Protein AF-A0A060YWN7-F1 (afdb_monomer_lite)

Structure (mmCIF, N/CA/C/O backbone):
data_AF-A0A060YWN7-F1
#
_entry.id   AF-A0A060YWN7-F1
#
loop_
_atom_site.group_PDB
_atom_site.id
_atom_site.type_symbol
_atom_site.label_atom_id
_atom_site.label_alt_id
_atom_site.label_comp_id
_atom_site.label_asym_id
_atom_site.label_entity_id
_atom_site.label_seq_id
_atom_site.pdbx_PDB_ins_code
_atom_site.Cartn_x
_atom_site.Cartn_y
_atom_site.Cartn_z
_atom_site.occupancy
_atom_site.B_iso_or_equiv
_atom_site.auth_seq_id
_atom_site.auth_comp_id
_atom_site.auth_asym_id
_atom_site.auth_atom_id
_atom_site.pdbx_PDB_model_num
ATOM 1 N N . MET A 1 1 ? 7.607 11.786 46.490 1.00 35.62 1 MET A N 1
ATOM 2 C CA . MET A 1 1 ? 7.744 13.189 46.040 1.00 35.62 1 MET A CA 1
ATOM 3 C C . MET A 1 1 ? 9.082 13.307 45.306 1.00 35.62 1 MET A C 1
ATOM 5 O O . MET A 1 1 ? 10.113 13.439 45.949 1.00 35.62 1 MET A O 1
ATOM 9 N N . LEU A 1 2 ? 9.096 13.106 43.983 1.00 40.22 2 LEU A N 1
ATOM 10 C CA . LEU A 1 2 ? 10.324 13.144 43.176 1.00 40.22 2 LEU A CA 1
ATOM 11 C C . LEU A 1 2 ? 10.756 14.606 42.995 1.00 40.22 2 LEU A C 1
ATOM 13 O O . LEU A 1 2 ? 10.137 15.344 42.231 1.00 40.22 2 LEU A O 1
ATOM 17 N N . LYS A 1 3 ? 11.794 15.036 43.721 1.00 45.38 3 LYS A N 1
ATOM 18 C CA . LYS A 1 3 ? 12.483 16.304 43.453 1.00 45.38 3 LYS A CA 1
ATOM 19 C C . LYS A 1 3 ? 13.224 16.161 42.120 1.00 45.38 3 LYS A C 1
ATOM 21 O O . LYS A 1 3 ? 14.241 15.480 42.050 1.00 45.38 3 LYS A O 1
ATOM 26 N N . LEU A 1 4 ? 12.679 16.762 41.064 1.00 53.59 4 LEU A N 1
ATOM 27 C CA . LEU A 1 4 ? 13.325 16.853 39.755 1.00 53.59 4 LEU A CA 1
ATOM 28 C C . LEU A 1 4 ? 14.593 17.718 39.845 1.00 53.59 4 LEU A C 1
ATOM 30 O O . LEU A 1 4 ? 14.567 18.815 40.401 1.00 53.59 4 LEU A O 1
ATOM 34 N N . CYS A 1 5 ? 15.693 17.214 39.279 1.00 46.34 5 CYS A N 1
ATOM 35 C CA . CYS A 1 5 ? 16.959 17.928 39.110 1.00 46.34 5 CYS A CA 1
ATOM 36 C C . CYS A 1 5 ? 16.768 19.297 38.414 1.00 46.34 5 CYS A C 1
ATOM 38 O O . CYS A 1 5 ? 15.967 19.402 37.482 1.00 46.34 5 CYS A O 1
ATOM 40 N N . PRO A 1 6 ? 17.568 20.324 38.765 1.00 53.84 6 PRO A N 1
ATOM 41 C CA . PRO A 1 6 ? 17.468 21.682 38.210 1.00 53.84 6 PRO A CA 1
ATOM 42 C C . PRO A 1 6 ? 17.721 21.807 36.692 1.00 53.84 6 PRO A C 1
ATOM 44 O O . PRO A 1 6 ? 17.406 22.845 36.120 1.00 53.84 6 PRO A O 1
ATOM 47 N N . LEU A 1 7 ? 18.181 20.750 36.009 1.00 53.66 7 LEU A N 1
ATOM 48 C CA . LEU A 1 7 ? 18.251 20.672 34.538 1.00 53.66 7 LEU A CA 1
ATOM 49 C C . LEU A 1 7 ? 16.868 20.692 33.844 1.00 53.66 7 LEU A C 1
ATOM 51 O O . LEU A 1 7 ? 16.798 20.932 32.641 1.00 53.66 7 LEU A O 1
ATOM 55 N N . PHE A 1 8 ? 15.770 20.476 34.582 1.00 57.78 8 PHE A N 1
ATOM 56 C CA . PHE A 1 8 ? 14.404 20.434 34.038 1.00 57.78 8 PHE A CA 1
ATOM 57 C C . PHE A 1 8 ? 13.580 21.724 34.220 1.00 57.78 8 PHE A C 1
ATOM 59 O O . PHE A 1 8 ? 12.453 21.789 33.727 1.00 57.78 8 PHE A O 1
ATOM 66 N N . SER A 1 9 ? 14.095 22.767 34.888 1.00 59.38 9 SER A N 1
ATOM 67 C CA . SER A 1 9 ? 13.267 23.943 35.235 1.00 59.38 9 SER A CA 1
ATOM 68 C C . SER A 1 9 ? 12.806 24.762 34.014 1.00 59.38 9 SER A C 1
ATOM 70 O O . SER A 1 9 ? 11.721 25.348 34.044 1.00 59.38 9 SER A O 1
ATOM 72 N N . SER A 1 10 ? 13.552 24.733 32.900 1.00 63.72 10 SER A N 1
ATOM 73 C CA . SER A 1 10 ? 13.161 25.390 31.640 1.00 63.72 10 SER A CA 1
ATOM 74 C C . SER A 1 10 ? 12.100 24.620 30.836 1.00 63.72 10 SER A C 1
ATOM 76 O O . SER A 1 10 ? 11.550 25.150 29.872 1.00 63.72 10 SER A O 1
ATOM 78 N N . TYR A 1 11 ? 11.757 23.391 31.243 1.00 72.00 11 TYR A N 1
ATOM 79 C CA . TYR A 1 11 ? 10.812 22.516 30.540 1.00 72.00 11 TYR A CA 1
ATOM 80 C C . TYR A 1 11 ? 9.415 22.481 31.171 1.00 72.00 11 TYR A C 1
ATOM 82 O O . TYR A 1 11 ? 8.574 21.690 30.749 1.00 72.00 11 TYR A O 1
ATOM 90 N N . ASN A 1 12 ? 9.124 23.360 32.136 1.00 76.50 12 ASN A N 1
ATOM 91 C CA . ASN A 1 12 ? 7.809 23.433 32.784 1.00 76.50 12 ASN A CA 1
ATOM 92 C C . ASN A 1 12 ? 6.650 23.607 31.785 1.00 76.50 12 ASN A C 1
ATOM 94 O O . ASN A 1 12 ? 5.597 23.003 31.967 1.00 76.50 12 ASN A O 1
ATOM 98 N N . LYS A 1 13 ? 6.857 24.349 30.685 1.00 81.69 13 LYS A N 1
ATOM 99 C CA . LYS A 1 13 ? 5.869 24.444 29.596 1.00 81.69 13 LYS A CA 1
ATOM 100 C C . LYS A 1 13 ? 5.609 23.080 28.939 1.00 81.69 13 LYS A C 1
ATOM 102 O O . LYS A 1 13 ? 4.460 22.677 28.828 1.00 81.69 13 LYS A O 1
ATOM 107 N N . ARG A 1 14 ? 6.667 22.318 28.632 1.00 87.38 14 ARG A N 1
ATOM 108 C CA . ARG A 1 14 ? 6.545 20.970 28.044 1.00 87.38 14 ARG A CA 1
ATOM 109 C C . ARG A 1 14 ? 5.848 19.982 28.977 1.00 87.38 14 ARG A C 1
ATOM 111 O O . ARG A 1 14 ? 5.149 19.094 28.509 1.00 87.38 14 ARG A O 1
ATOM 118 N N . LEU A 1 15 ? 6.025 20.124 30.294 1.00 86.69 15 LEU A N 1
ATOM 119 C CA . LEU A 1 15 ? 5.306 19.296 31.268 1.00 86.69 15 LEU A CA 1
ATOM 120 C C . LEU A 1 15 ? 3.793 19.526 31.213 1.00 86.69 15 LEU A C 1
ATOM 122 O O . LEU A 1 15 ? 3.038 18.570 31.386 1.00 86.69 15 LEU A O 1
ATOM 126 N N . ASN A 1 16 ? 3.352 20.762 30.970 1.00 88.25 16 ASN A N 1
ATOM 127 C CA . ASN A 1 16 ? 1.934 21.064 30.798 1.00 88.25 16 ASN A CA 1
ATOM 128 C C . ASN A 1 16 ? 1.412 20.510 29.467 1.00 88.25 16 ASN A C 1
ATOM 130 O O . ASN A 1 16 ? 0.396 19.820 29.484 1.00 88.25 16 ASN A O 1
ATOM 134 N N . ASP A 1 17 ? 2.161 20.684 28.372 1.00 92.12 17 ASP A N 1
ATOM 135 C CA . ASP A 1 17 ? 1.805 20.125 27.058 1.00 92.12 17 ASP A CA 1
ATOM 136 C C . ASP A 1 17 ? 1.615 18.592 27.132 1.00 92.12 17 ASP A C 1
ATOM 138 O O . ASP A 1 17 ? 0.646 18.042 26.614 1.00 92.12 17 ASP A O 1
ATOM 142 N N . ILE A 1 18 ? 2.501 17.878 27.843 1.00 94.00 18 ILE A N 1
ATOM 143 C CA . ILE A 1 18 ? 2.401 16.417 28.027 1.00 94.00 18 ILE A CA 1
ATOM 144 C C . ILE A 1 18 ? 1.133 16.028 28.799 1.00 94.00 18 ILE A C 1
ATOM 146 O O . ILE A 1 18 ? 0.488 15.032 28.461 1.00 94.00 18 ILE A O 1
ATOM 150 N N . LYS A 1 19 ? 0.781 16.777 29.850 1.00 93.38 19 LYS A N 1
ATOM 151 C CA . LYS A 1 19 ? -0.422 16.500 30.649 1.00 93.38 19 LYS A CA 1
ATOM 152 C C . LYS A 1 19 ? -1.688 16.712 29.826 1.00 93.38 19 LYS A C 1
ATOM 154 O O . LYS A 1 19 ? -2.551 15.839 29.838 1.00 93.38 19 LYS A O 1
ATOM 159 N N . GLU A 1 20 ? -1.750 17.805 29.073 1.00 95.00 20 GLU A N 1
ATOM 160 C CA . GLU A 1 20 ? -2.879 18.112 28.198 1.00 95.00 20 GLU A CA 1
ATOM 161 C C . GLU A 1 20 ? -3.043 17.045 27.104 1.00 95.00 20 GLU A C 1
ATOM 163 O O . GLU A 1 20 ? -4.121 16.466 26.963 1.00 95.00 20 GLU A O 1
ATOM 168 N N . CYS A 1 21 ? -1.959 16.684 26.407 1.00 95.38 21 CYS A N 1
ATOM 169 C CA . CYS A 1 21 ? -1.974 15.614 25.406 1.00 95.38 21 CYS A CA 1
ATOM 170 C C . CYS A 1 21 ? -2.438 14.274 25.993 1.00 95.38 21 CYS A C 1
ATOM 172 O O . CYS A 1 21 ? -3.196 13.544 25.353 1.00 95.38 21 CYS A O 1
ATOM 174 N N . LYS A 1 22 ? -2.012 13.940 27.219 1.00 93.62 22 LYS A N 1
ATOM 175 C CA . LYS A 1 22 ? -2.449 12.719 27.907 1.00 93.62 22 LYS A CA 1
ATOM 176 C C . LYS A 1 22 ? -3.956 12.735 28.169 1.00 93.62 22 LYS A C 1
ATOM 178 O O . LYS A 1 22 ? -4.624 11.731 27.926 1.00 93.62 22 LYS A O 1
ATOM 183 N N . GLU A 1 23 ? -4.494 13.841 28.675 1.00 94.00 23 GLU A N 1
ATOM 184 C CA . GLU A 1 23 ? -5.926 13.968 28.966 1.00 94.00 23 GLU A CA 1
ATOM 185 C C . GLU A 1 23 ? -6.774 13.912 27.691 1.00 94.00 23 GLU A C 1
ATOM 187 O O . GLU A 1 23 ? -7.775 13.187 27.649 1.00 94.00 23 GLU A O 1
ATOM 192 N N . GLN A 1 24 ? -6.341 14.587 26.624 1.00 94.69 24 GLN A N 1
ATOM 193 C CA . GLN A 1 24 ? -6.985 14.519 25.311 1.00 94.69 24 GLN A CA 1
ATOM 194 C C . GLN A 1 24 ? -6.955 13.093 24.741 1.00 94.69 24 GLN A C 1
ATOM 196 O O . GLN A 1 24 ? -7.992 12.571 24.327 1.00 94.69 24 GLN A O 1
ATOM 201 N N . ALA A 1 25 ? -5.808 12.408 24.793 1.00 93.56 25 ALA A N 1
ATOM 202 C CA . ALA A 1 25 ? -5.691 11.031 24.315 1.00 93.56 25 ALA A CA 1
ATOM 203 C C . ALA A 1 25 ? -6.631 10.074 25.073 1.00 93.56 25 ALA A C 1
ATOM 205 O O . ALA A 1 25 ? -7.363 9.302 24.455 1.00 93.56 25 ALA A O 1
ATOM 206 N N . LEU A 1 26 ? -6.680 10.163 26.406 1.00 91.31 26 LEU A N 1
ATOM 207 C CA . LEU A 1 26 ? -7.526 9.303 27.246 1.00 91.31 26 LEU A CA 1
ATOM 208 C C . LEU A 1 26 ? -9.028 9.613 27.156 1.00 91.31 26 LEU A C 1
ATOM 210 O O . LEU A 1 26 ? -9.845 8.821 27.637 1.00 91.31 26 LEU A O 1
ATOM 214 N N . SER A 1 27 ? -9.412 10.775 26.629 1.00 90.88 27 SER A N 1
ATOM 215 C CA . SER A 1 27 ? -10.816 11.182 26.499 1.00 90.88 27 SER A CA 1
ATOM 216 C C . SER A 1 27 ? -11.358 11.007 25.082 1.00 90.88 27 SER A C 1
ATOM 218 O O . SER A 1 27 ? -12.502 10.589 24.934 1.00 90.88 27 SER A O 1
ATOM 220 N N . GLN A 1 28 ? -10.553 11.279 24.052 1.00 93.31 28 GLN A N 1
ATOM 221 C CA . GLN A 1 28 ? -11.035 11.372 22.670 1.00 93.31 28 GLN A CA 1
ATOM 222 C C . GLN A 1 28 ? -10.519 10.262 21.748 1.00 93.31 28 GLN A C 1
ATOM 224 O O . GLN A 1 28 ? -11.232 9.873 20.820 1.00 93.31 28 GLN A O 1
ATOM 229 N N . ALA A 1 29 ? -9.317 9.718 21.984 1.00 94.12 29 ALA A N 1
ATOM 230 C CA . ALA A 1 29 ? -8.693 8.801 21.026 1.00 94.12 29 ALA A CA 1
ATOM 231 C C . ALA A 1 29 ? -9.524 7.524 20.816 1.00 94.12 29 ALA A C 1
ATOM 233 O O . ALA A 1 29 ? -9.735 7.111 19.679 1.00 94.12 29 ALA A O 1
ATOM 234 N N . GLY A 1 30 ? -10.078 6.943 21.888 1.00 94.00 30 GLY A N 1
ATOM 235 C CA . GLY A 1 30 ? -10.939 5.754 21.807 1.00 94.00 30 GLY A CA 1
ATOM 236 C C . GLY A 1 30 ? -12.115 5.912 20.839 1.00 94.00 30 GLY A C 1
ATOM 237 O O . GLY A 1 30 ? -12.342 5.047 19.991 1.00 94.00 30 GLY A O 1
ATOM 238 N N . THR A 1 31 ? -12.828 7.035 20.930 1.00 94.19 31 THR A N 1
ATOM 239 C CA . THR A 1 31 ? -13.960 7.356 20.049 1.00 94.19 31 THR A CA 1
ATOM 240 C C . THR A 1 31 ? -13.493 7.655 18.629 1.00 94.19 31 THR A C 1
ATOM 242 O O . THR A 1 31 ? -14.061 7.137 17.672 1.00 94.19 31 THR A O 1
ATOM 245 N N . MET A 1 32 ? -12.419 8.430 18.481 1.00 97.00 32 MET A N 1
ATOM 246 C CA . MET A 1 32 ? -11.870 8.789 17.174 1.00 97.00 32 MET A CA 1
ATOM 247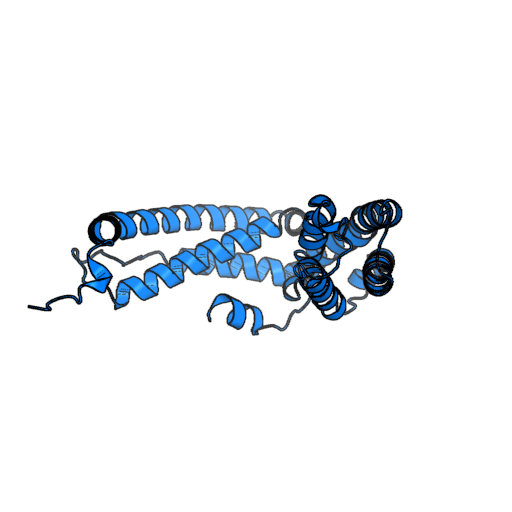 C C . MET A 1 32 ? -11.456 7.542 16.368 1.00 97.00 32 MET A C 1
ATOM 249 O O . MET A 1 32 ? -11.874 7.377 15.222 1.00 97.00 32 MET A O 1
ATOM 253 N N . HIS A 1 33 ? -10.730 6.609 16.988 1.00 97.75 33 HIS A N 1
ATOM 254 C CA . HIS A 1 33 ? -10.329 5.349 16.356 1.00 97.75 33 HIS A CA 1
ATOM 255 C C . HIS A 1 33 ? -11.518 4.410 16.089 1.00 97.75 33 HIS A C 1
ATOM 257 O O . HIS A 1 33 ? -11.544 3.685 15.094 1.00 97.75 33 HIS A O 1
ATOM 263 N N . ARG A 1 34 ? -12.555 4.433 16.939 1.00 96.94 34 ARG A N 1
ATOM 264 C CA . ARG A 1 34 ? -13.806 3.697 16.685 1.00 96.94 34 ARG A CA 1
ATOM 265 C C . ARG A 1 34 ? -14.483 4.169 15.395 1.00 96.94 34 ARG A C 1
ATOM 267 O O . ARG A 1 34 ? -14.856 3.332 14.572 1.00 96.94 34 ARG A O 1
ATOM 274 N N . GLU A 1 35 ? -14.599 5.480 15.194 1.00 98.06 35 GLU A N 1
ATOM 275 C CA . GLU A 1 35 ? -15.200 6.036 13.976 1.00 98.06 35 GLU A CA 1
ATOM 276 C C . GLU A 1 35 ? -14.339 5.779 12.734 1.00 98.06 35 GLU A C 1
ATOM 278 O O . GLU A 1 35 ? -14.880 5.448 11.678 1.00 98.06 35 GLU A O 1
ATOM 283 N N . ARG A 1 36 ? -13.004 5.808 12.858 1.00 98.38 36 ARG A N 1
ATOM 284 C CA . ARG A 1 36 ? -12.103 5.406 11.764 1.00 98.38 36 ARG A CA 1
ATOM 285 C C . ARG A 1 36 ? -12.340 3.971 11.316 1.00 98.38 36 ARG A C 1
ATOM 287 O O . ARG A 1 36 ? -12.511 3.738 10.124 1.00 98.38 36 ARG A O 1
ATOM 294 N N . ARG A 1 37 ? -12.418 3.011 12.245 1.00 98.50 37 ARG A N 1
ATOM 295 C CA . ARG A 1 37 ? -12.713 1.609 11.895 1.00 98.50 37 ARG A CA 1
ATOM 296 C C . ARG A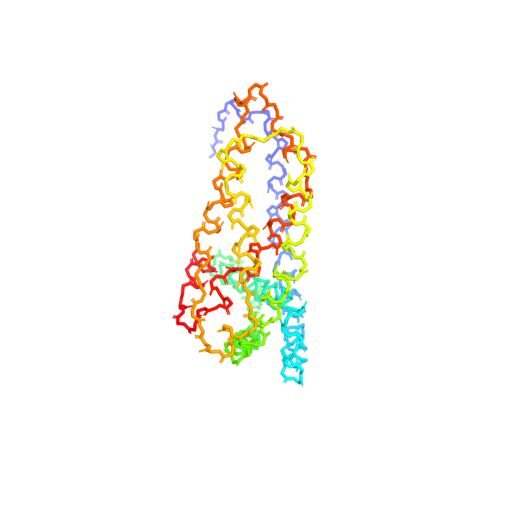 1 37 ? -14.082 1.452 11.241 1.00 98.50 37 ARG A C 1
ATOM 298 O O . ARG A 1 37 ? -14.217 0.688 10.291 1.00 98.50 37 ARG A O 1
ATOM 305 N N . LYS A 1 38 ? -15.088 2.199 11.705 1.00 98.25 38 LYS A N 1
ATOM 306 C CA . LYS A 1 38 ? -16.422 2.213 11.090 1.00 98.25 38 LYS A CA 1
ATOM 307 C C . LYS A 1 38 ? -16.381 2.728 9.649 1.00 98.25 38 LYS A C 1
ATOM 309 O O . LYS A 1 38 ? -16.962 2.089 8.779 1.00 98.25 38 LYS A O 1
ATOM 314 N N . PHE A 1 39 ? -15.677 3.830 9.399 1.00 98.56 39 PHE A N 1
ATOM 315 C CA . PHE A 1 39 ? -15.464 4.356 8.051 1.00 98.56 39 PHE A CA 1
ATOM 316 C C . PHE A 1 39 ? -14.714 3.353 7.164 1.00 98.56 39 PHE A C 1
ATOM 318 O O . PHE A 1 39 ? -15.155 3.057 6.054 1.00 98.56 39 PHE A O 1
ATOM 325 N N . LEU A 1 40 ? -13.617 2.787 7.676 1.00 98.56 40 LEU A N 1
ATOM 326 C CA . LEU A 1 40 ? -12.779 1.845 6.939 1.00 98.56 40 LEU A CA 1
ATOM 327 C C . LEU A 1 40 ? -13.540 0.580 6.542 1.00 98.56 40 LEU A C 1
ATOM 329 O O . LEU A 1 40 ? -13.352 0.117 5.427 1.00 98.56 40 LEU A O 1
ATOM 333 N N . ARG A 1 41 ? -14.441 0.053 7.380 1.00 98.50 41 ARG A N 1
ATOM 334 C CA . ARG A 1 41 ? -15.287 -1.089 6.989 1.00 98.50 41 ARG A CA 1
ATOM 335 C C . ARG A 1 41 ? -16.074 -0.812 5.710 1.00 98.50 41 ARG A C 1
ATOM 337 O O . ARG A 1 41 ? -16.010 -1.608 4.778 1.00 98.50 41 ARG A O 1
ATOM 344 N N . SER A 1 42 ? -16.764 0.326 5.645 1.00 98.44 42 SER A N 1
ATOM 345 C CA . SER A 1 42 ? -17.521 0.711 4.450 1.00 98.44 42 SER A CA 1
ATOM 346 C C . SER A 1 42 ? -16.605 0.953 3.250 1.00 98.44 42 SER A C 1
ATOM 348 O O . SER A 1 42 ? -16.879 0.451 2.165 1.00 98.44 42 SER A O 1
ATOM 350 N N . ALA A 1 43 ? -15.494 1.667 3.453 1.00 98.50 43 ALA A N 1
ATOM 351 C CA . ALA A 1 43 ? -14.560 1.999 2.381 1.00 98.50 43 ALA A CA 1
ATOM 352 C C . ALA A 1 43 ? -13.867 0.758 1.791 1.00 98.50 43 ALA A C 1
ATOM 354 O O . ALA A 1 43 ? -13.778 0.626 0.572 1.00 98.50 43 ALA A O 1
ATOM 355 N N . LEU A 1 44 ? -13.401 -0.173 2.634 1.00 98.44 44 LEU A N 1
ATOM 356 C CA . LEU A 1 44 ? -12.765 -1.413 2.184 1.00 98.44 44 LEU A CA 1
ATOM 357 C C . LEU A 1 44 ? -13.774 -2.335 1.496 1.00 98.44 44 LEU A C 1
ATOM 359 O O . LEU A 1 44 ? -13.432 -2.934 0.480 1.00 98.44 44 LEU A O 1
ATOM 363 N N . LYS A 1 45 ? -15.012 -2.411 2.000 1.00 98.56 45 LYS A N 1
ATOM 364 C CA . LYS A 1 45 ? -16.099 -3.153 1.352 1.00 98.56 45 LYS A CA 1
ATOM 365 C C . LYS A 1 45 ? -16.359 -2.654 -0.065 1.00 98.56 45 LYS A C 1
ATOM 367 O O . LYS A 1 45 ? -16.397 -3.448 -1.003 1.00 98.56 45 LYS A O 1
ATOM 372 N N . GLU A 1 46 ? -16.553 -1.347 -0.215 1.00 98.38 46 GLU A N 1
ATOM 373 C CA . GLU A 1 46 ? -16.828 -0.727 -1.511 1.00 98.38 46 GLU A CA 1
ATOM 374 C C . GLU A 1 46 ? -15.653 -0.927 -2.471 1.00 98.38 46 GLU A C 1
ATOM 376 O O . GLU A 1 46 ? -15.847 -1.395 -3.591 1.00 98.38 46 GLU A O 1
ATOM 381 N N . LEU A 1 47 ? -14.425 -0.680 -2.000 1.00 97.94 47 LEU A N 1
ATOM 382 C CA . LEU A 1 47 ? -13.216 -0.884 -2.793 1.00 97.94 47 LEU A CA 1
ATOM 383 C C . LEU A 1 47 ? -13.072 -2.343 -3.250 1.00 97.94 47 LEU A C 1
ATOM 385 O O . LEU A 1 47 ? -12.836 -2.588 -4.430 1.00 97.94 47 LEU A O 1
ATOM 389 N N . ALA A 1 48 ? -13.246 -3.312 -2.348 1.00 97.69 48 ALA A N 1
ATOM 390 C CA . ALA A 1 48 ? -13.160 -4.732 -2.681 1.00 97.69 48 ALA A CA 1
ATOM 391 C C . ALA A 1 48 ? -14.239 -5.156 -3.687 1.00 97.69 48 ALA A C 1
ATOM 393 O O . ALA A 1 48 ? -13.952 -5.941 -4.590 1.00 97.69 48 ALA A O 1
ATOM 394 N N . THR A 1 49 ? -15.451 -4.609 -3.562 1.00 98.00 49 THR A N 1
ATOM 395 C CA . THR A 1 49 ? -16.567 -4.889 -4.478 1.00 98.00 49 THR A CA 1
ATOM 396 C C . THR A 1 49 ? -16.266 -4.353 -5.878 1.00 98.00 49 THR A C 1
ATOM 398 O O . THR A 1 49 ? -16.293 -5.112 -6.842 1.00 98.00 49 THR A O 1
ATOM 401 N N . VAL A 1 50 ? -15.872 -3.079 -5.992 1.00 98.25 50 VAL A N 1
ATOM 402 C CA . VAL A 1 50 ? -15.545 -2.448 -7.283 1.00 98.25 50 VAL A CA 1
ATOM 403 C C . VAL A 1 50 ? -14.388 -3.163 -7.986 1.00 98.25 50 VAL A C 1
ATOM 405 O O . VAL A 1 50 ? -14.427 -3.353 -9.199 1.00 98.25 50 VAL A O 1
ATOM 408 N N . LEU A 1 51 ? -13.359 -3.579 -7.242 1.00 96.56 51 LEU A N 1
ATOM 409 C CA . LEU A 1 51 ? -12.215 -4.299 -7.809 1.00 96.56 51 LEU A CA 1
ATOM 410 C C . LEU A 1 51 ? -12.552 -5.744 -8.193 1.00 96.56 51 LEU A C 1
ATOM 412 O O . LEU A 1 51 ? -11.938 -6.276 -9.115 1.00 96.56 51 LEU A O 1
ATOM 416 N N . SER A 1 52 ? -13.523 -6.365 -7.521 1.00 96.19 52 SER A N 1
ATOM 417 C CA . SER A 1 52 ? -14.044 -7.676 -7.917 1.00 96.19 52 SER A CA 1
ATOM 418 C C . SER A 1 52 ? -14.786 -7.591 -9.253 1.00 96.19 52 SER A C 1
ATOM 420 O O . SER A 1 52 ? -14.546 -8.407 -10.142 1.00 96.19 52 SER A O 1
ATOM 422 N N . ASP A 1 53 ? -15.624 -6.561 -9.413 1.00 97.69 53 ASP A N 1
ATOM 423 C CA . ASP A 1 53 ? -16.412 -6.330 -10.627 1.00 97.69 53 ASP A CA 1
ATOM 424 C C . ASP A 1 53 ? -15.542 -5.875 -11.806 1.00 97.69 53 ASP A C 1
ATOM 426 O O . ASP A 1 53 ? -15.807 -6.231 -12.955 1.00 97.69 53 ASP A O 1
ATOM 430 N N . GLN A 1 54 ? -14.500 -5.081 -11.536 1.00 97.19 54 GLN A N 1
ATOM 431 C CA . GLN A 1 54 ? -13.589 -4.530 -12.542 1.00 97.19 54 GLN A CA 1
ATOM 432 C C . GLN A 1 54 ? -12.113 -4.731 -12.148 1.00 97.19 54 GLN A C 1
ATOM 434 O O . GLN A 1 54 ? -11.427 -3.766 -11.789 1.00 97.19 54 GLN A O 1
ATOM 439 N N . PRO A 1 55 ? -11.564 -5.954 -12.292 1.00 94.94 55 PRO A N 1
ATOM 440 C CA . PRO A 1 55 ? -10.176 -6.256 -11.929 1.00 94.94 55 PRO A CA 1
ATOM 441 C C . PRO A 1 55 ? -9.131 -5.414 -12.671 1.00 94.94 55 PRO A C 1
ATOM 443 O O . PRO A 1 55 ? -8.054 -5.153 -12.141 1.00 94.94 55 PRO A O 1
ATOM 446 N N . GLY A 1 56 ? -9.456 -4.925 -13.875 1.00 95.06 56 GLY A N 1
ATOM 447 C CA . GLY A 1 56 ? -8.602 -4.017 -14.652 1.00 95.06 56 GLY A CA 1
ATOM 448 C C . GLY A 1 56 ? -8.254 -2.711 -13.927 1.00 95.06 56 GLY A C 1
ATOM 449 O O . GLY A 1 56 ? -7.215 -2.111 -14.200 1.00 95.06 56 GLY A O 1
ATOM 450 N N . LEU A 1 57 ? -9.075 -2.290 -12.959 1.00 96.00 57 LEU A N 1
ATOM 451 C CA . LEU A 1 57 ? -8.803 -1.108 -12.141 1.00 96.00 57 LEU A CA 1
ATOM 452 C C . LEU A 1 57 ? -7.623 -1.304 -11.184 1.00 96.00 57 LEU A C 1
ATOM 454 O O . LEU A 1 57 ? -7.060 -0.306 -10.735 1.00 96.00 57 LEU A O 1
ATOM 458 N N . LEU A 1 58 ? -7.206 -2.543 -10.900 1.00 89.94 58 LEU A N 1
ATOM 459 C CA . LEU A 1 58 ? -6.069 -2.814 -10.017 1.00 89.94 58 LEU A CA 1
ATOM 460 C C . LEU A 1 58 ? -4.756 -2.217 -10.526 1.00 89.94 58 LEU A C 1
ATOM 462 O O . LEU A 1 58 ? -3.920 -1.875 -9.701 1.00 89.94 58 LEU A O 1
ATOM 466 N N . GLY A 1 59 ? -4.584 -2.027 -11.837 1.00 88.56 59 GLY A N 1
ATOM 467 C CA . GLY A 1 59 ? -3.436 -1.299 -12.387 1.00 88.56 59 GLY A CA 1
ATOM 468 C C . GLY A 1 59 ? -3.398 0.162 -11.908 1.00 88.56 59 GLY A C 1
ATOM 469 O O . GLY A 1 59 ? -2.574 0.519 -11.068 1.00 88.56 59 GLY A O 1
ATOM 470 N N . PRO A 1 60 ? -4.326 1.023 -12.364 1.00 92.06 60 PRO A N 1
ATOM 471 C CA . PRO A 1 60 ? -4.328 2.442 -12.003 1.00 92.06 60 PRO A CA 1
ATOM 472 C C . PRO A 1 60 ? -4.728 2.739 -10.545 1.00 92.06 60 PRO A C 1
ATOM 474 O O . PRO A 1 60 ? -4.500 3.854 -10.073 1.00 92.06 60 PRO A O 1
ATOM 477 N N . LYS A 1 61 ? -5.355 1.798 -9.821 1.00 91.25 61 LYS A N 1
ATOM 478 C CA . LYS A 1 61 ? -5.829 1.982 -8.432 1.00 91.25 61 LYS A CA 1
ATOM 479 C C . LYS A 1 61 ? -5.060 1.169 -7.391 1.00 91.25 61 LYS A C 1
ATOM 481 O O . LYS A 1 61 ? -5.468 1.181 -6.230 1.00 91.25 61 LYS A O 1
ATOM 486 N N . ALA A 1 62 ? -3.939 0.534 -7.744 1.00 85.38 62 ALA A N 1
ATOM 487 C CA . ALA A 1 62 ? -3.156 -0.275 -6.803 1.00 85.38 62 ALA A CA 1
ATOM 488 C C . ALA A 1 62 ? -2.828 0.480 -5.503 1.00 85.38 62 ALA A C 1
ATOM 490 O O . ALA A 1 62 ? -2.975 -0.060 -4.408 1.00 85.38 62 ALA A O 1
ATOM 491 N N . LEU A 1 63 ? -2.464 1.765 -5.611 1.00 84.81 63 LEU A N 1
ATOM 492 C CA . LEU A 1 63 ? -2.141 2.609 -4.458 1.00 84.81 63 LEU A CA 1
ATOM 493 C C . LEU A 1 63 ? -3.282 2.669 -3.431 1.00 84.81 63 LEU A C 1
ATOM 495 O O . LEU A 1 63 ? -3.026 2.628 -2.230 1.00 84.81 63 LEU A O 1
ATOM 499 N N . PHE A 1 64 ? -4.538 2.729 -3.882 1.00 90.12 64 PHE A N 1
ATOM 500 C CA . PHE A 1 64 ? -5.689 2.787 -2.977 1.00 90.12 64 PHE A CA 1
ATOM 501 C C . PHE A 1 64 ? -5.851 1.484 -2.198 1.00 90.12 64 PHE A C 1
ATOM 503 O O . PHE A 1 64 ? -6.218 1.526 -1.026 1.00 90.12 64 PHE A O 1
ATOM 510 N N . VAL A 1 65 ? -5.512 0.345 -2.808 1.00 90.94 65 VAL A N 1
ATOM 511 C CA . VAL A 1 65 ? -5.525 -0.956 -2.133 1.00 90.94 65 VAL A CA 1
ATOM 512 C C . VAL A 1 65 ? -4.495 -0.985 -1.006 1.00 90.94 65 VAL A C 1
ATOM 514 O O . VAL A 1 65 ? -4.845 -1.293 0.132 1.00 90.94 65 VAL A O 1
ATOM 517 N N . PHE A 1 66 ? -3.247 -0.588 -1.273 1.00 85.94 66 PHE A N 1
ATOM 518 C CA . PHE A 1 66 ? -2.203 -0.569 -0.241 1.00 85.94 66 PHE A CA 1
ATOM 519 C C . PHE A 1 66 ? -2.472 0.459 0.861 1.00 85.94 66 PHE A C 1
ATOM 521 O O . PHE A 1 66 ? -2.246 0.166 2.035 1.00 85.94 66 PHE A O 1
ATOM 528 N N . MET A 1 67 ? -3.004 1.636 0.516 1.00 88.88 67 MET A N 1
ATOM 529 C CA . MET A 1 67 ? -3.434 2.627 1.507 1.00 88.88 67 MET A CA 1
ATOM 530 C C . MET A 1 67 ? -4.539 2.072 2.410 1.00 88.88 67 MET A C 1
ATOM 532 O O . MET A 1 67 ? -4.436 2.178 3.630 1.00 88.88 67 MET A O 1
ATOM 536 N N . ALA A 1 68 ? -5.566 1.446 1.828 1.00 92.62 68 ALA A N 1
ATOM 537 C CA . ALA A 1 68 ? -6.669 0.853 2.578 1.00 92.62 68 ALA A CA 1
ATOM 538 C C . ALA A 1 68 ? -6.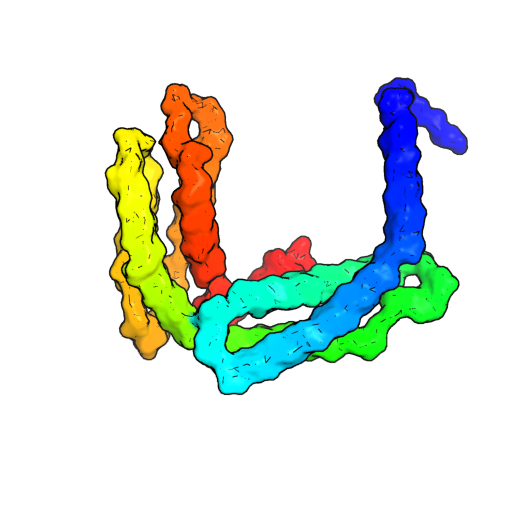180 -0.247 3.534 1.00 92.62 68 ALA A C 1
ATOM 540 O O . ALA A 1 68 ? -6.544 -0.243 4.711 1.00 92.62 68 ALA A O 1
ATOM 541 N N . LEU A 1 69 ? -5.303 -1.138 3.054 1.00 90.25 69 LEU A N 1
ATOM 542 C CA . LEU A 1 69 ? -4.676 -2.178 3.872 1.00 90.25 69 LEU A CA 1
ATOM 543 C C . LEU A 1 69 ? -3.827 -1.584 5.003 1.00 90.25 69 LEU A C 1
ATOM 545 O O . LEU A 1 69 ? -3.948 -2.036 6.140 1.00 90.25 69 LEU A O 1
ATOM 549 N N . SER A 1 70 ? -3.016 -0.556 4.725 1.00 88.12 70 SER A N 1
ATOM 550 C CA . SER A 1 70 ? -2.202 0.110 5.750 1.00 88.12 70 SER A CA 1
ATOM 551 C C . SER A 1 70 ? -3.071 0.754 6.826 1.00 88.12 70 SER A C 1
ATOM 553 O O . SER A 1 70 ? -2.839 0.519 8.008 1.00 88.12 70 SER A O 1
ATOM 555 N N . PHE A 1 71 ? -4.089 1.527 6.438 1.00 93.69 71 PHE A N 1
ATOM 556 C CA . PHE A 1 71 ? -4.957 2.216 7.393 1.00 93.69 71 PHE A CA 1
ATOM 557 C C . PHE A 1 71 ? -5.746 1.234 8.262 1.00 93.69 71 PHE A C 1
ATOM 559 O O . PHE A 1 71 ? -5.843 1.426 9.472 1.00 93.69 71 PHE A O 1
ATOM 566 N N . ALA A 1 72 ? -6.276 0.159 7.674 1.00 96.44 72 ALA A N 1
ATOM 567 C CA . ALA A 1 72 ? -6.983 -0.868 8.432 1.00 96.44 72 ALA A CA 1
ATOM 568 C C . ALA A 1 72 ? -6.048 -1.620 9.394 1.00 96.44 72 ALA A C 1
ATOM 570 O O . ALA A 1 72 ? -6.397 -1.806 10.562 1.00 96.44 72 ALA A O 1
ATOM 571 N N . ARG A 1 73 ? -4.837 -1.977 8.945 1.00 93.50 73 ARG A N 1
ATOM 572 C CA . ARG A 1 73 ? -3.795 -2.588 9.783 1.00 93.50 73 ARG A CA 1
ATOM 573 C C . ARG A 1 73 ? -3.442 -1.694 10.970 1.00 93.50 73 ARG A C 1
ATOM 575 O O . ARG A 1 73 ? -3.425 -2.180 12.100 1.00 93.50 73 ARG A O 1
ATOM 582 N N . ASP A 1 74 ? -3.199 -0.405 10.733 1.00 93.31 74 ASP A N 1
ATOM 583 C CA . ASP A 1 74 ? -2.831 0.552 11.784 1.00 93.31 74 ASP A CA 1
ATOM 584 C C . ASP A 1 74 ? -3.925 0.642 12.860 1.00 93.31 74 ASP A C 1
ATOM 586 O O . ASP A 1 74 ? -3.632 0.594 14.055 1.00 93.31 74 ASP A O 1
ATOM 590 N N . GLU A 1 75 ? -5.195 0.693 12.451 1.00 97.81 75 GLU A N 1
ATOM 591 C CA . GLU A 1 75 ? -6.331 0.756 13.373 1.00 97.81 75 GLU A CA 1
ATOM 592 C C . GLU A 1 75 ? -6.546 -0.543 14.169 1.00 97.81 75 GLU A C 1
ATOM 594 O O . GLU A 1 75 ? -6.936 -0.485 15.340 1.00 97.81 75 GLU A O 1
ATOM 599 N N . ILE A 1 76 ? -6.269 -1.711 13.578 1.00 96.00 76 ILE A N 1
ATOM 600 C CA . ILE A 1 76 ? -6.331 -3.006 14.276 1.00 96.00 76 ILE A CA 1
ATOM 601 C C . ILE A 1 76 ? -5.219 -3.103 15.324 1.00 96.00 76 ILE A C 1
ATOM 603 O O . ILE A 1 76 ? -5.499 -3.430 16.479 1.00 96.00 76 ILE A O 1
ATOM 607 N N . ILE A 1 77 ? -3.973 -2.781 14.957 1.00 94.44 77 ILE A N 1
ATOM 608 C CA . ILE A 1 77 ? -2.838 -2.803 15.893 1.00 94.44 77 ILE A CA 1
ATOM 609 C C . ILE A 1 77 ? -3.060 -1.794 17.020 1.00 94.44 77 ILE A C 1
ATOM 611 O O . ILE A 1 77 ? -2.811 -2.105 18.188 1.00 94.44 77 ILE A O 1
ATOM 615 N N . TRP A 1 78 ? -3.546 -0.595 16.685 1.00 96.44 78 TRP A N 1
ATOM 616 C CA . TRP A 1 78 ? -3.877 0.418 17.677 1.00 96.44 78 TRP A CA 1
ATOM 617 C C . TRP A 1 78 ? -4.910 -0.116 18.673 1.00 96.44 78 TRP A C 1
ATOM 619 O O . TRP A 1 78 ? -4.671 -0.055 19.880 1.00 96.44 78 TRP A O 1
ATOM 629 N N . LEU A 1 79 ? -6.009 -0.701 18.181 1.00 96.19 79 LEU A N 1
ATOM 630 C CA . LEU A 1 79 ? -7.058 -1.266 19.028 1.00 96.19 79 LEU A CA 1
ATOM 631 C C . LEU A 1 79 ? -6.511 -2.362 19.944 1.00 96.19 79 LEU A C 1
ATOM 633 O O . LEU A 1 79 ? -6.764 -2.303 21.143 1.00 96.19 79 LEU A O 1
ATOM 637 N N . LEU A 1 80 ? -5.747 -3.313 19.400 1.00 94.25 80 LEU A N 1
ATOM 638 C CA . LEU A 1 80 ? -5.205 -4.447 20.148 1.00 94.25 80 LEU A CA 1
ATOM 639 C C . LEU A 1 80 ? -4.324 -3.974 21.311 1.00 94.25 80 LEU A C 1
ATOM 641 O O . LEU A 1 80 ? -4.558 -4.325 22.464 1.00 94.25 80 LEU A O 1
ATOM 645 N N . ARG A 1 81 ? -3.373 -3.073 21.029 1.00 94.62 81 ARG A N 1
ATOM 646 C CA . ARG A 1 81 ? -2.475 -2.523 22.055 1.00 94.62 81 ARG A CA 1
ATOM 647 C C . ARG A 1 81 ? -3.238 -1.762 23.142 1.00 94.62 81 ARG A C 1
ATOM 649 O O . ARG A 1 81 ? -2.863 -1.842 24.307 1.00 94.62 81 ARG A O 1
ATOM 656 N N . HIS A 1 82 ? -4.291 -1.024 22.791 1.00 94.38 82 HIS A N 1
ATOM 657 C CA . HIS A 1 82 ? -5.028 -0.207 23.760 1.00 94.38 82 HIS A CA 1
ATOM 658 C C . HIS A 1 82 ? -6.054 -1.023 24.557 1.00 94.38 82 HIS A C 1
ATOM 660 O O . HIS A 1 82 ? -6.254 -0.739 25.736 1.00 94.38 82 HIS A O 1
ATOM 666 N N . ALA A 1 83 ? -6.655 -2.053 23.957 1.00 92.94 83 ALA A N 1
ATOM 667 C CA . ALA A 1 83 ? -7.601 -2.940 24.629 1.00 92.94 83 ALA A CA 1
ATOM 668 C C . ALA A 1 83 ? -6.965 -3.706 25.800 1.00 92.94 83 ALA A C 1
ATOM 670 O O . ALA A 1 83 ? -7.636 -3.904 26.816 1.00 92.94 83 ALA A O 1
ATOM 671 N N . ASP A 1 84 ? -5.684 -4.069 25.670 1.00 90.44 84 ASP A N 1
ATOM 672 C CA . ASP A 1 84 ? -4.944 -4.839 26.677 1.00 90.44 84 ASP A CA 1
ATOM 673 C C . ASP A 1 84 ? -4.274 -3.962 27.746 1.00 90.44 84 ASP A C 1
ATOM 675 O O . ASP A 1 84 ? -4.071 -4.407 28.874 1.00 90.44 84 ASP A O 1
ATOM 679 N N . ASN A 1 85 ? -3.923 -2.714 27.413 1.00 91.81 85 ASN A N 1
ATOM 680 C CA . ASN A 1 85 ? -3.051 -1.886 28.258 1.00 91.81 85 ASN A CA 1
ATOM 681 C C . ASN A 1 85 ? -3.734 -0.661 28.886 1.00 91.81 85 ASN A C 1
ATOM 683 O O . ASN A 1 85 ? -3.137 -0.012 29.747 1.00 91.81 85 ASN A O 1
ATOM 687 N N . ILE A 1 86 ? -4.957 -0.307 28.476 1.00 89.94 86 ILE A N 1
ATOM 688 C CA . ILE A 1 86 ? -5.667 0.859 29.017 1.00 89.94 86 ILE A CA 1
ATOM 689 C C . ILE A 1 86 ? -6.788 0.432 29.955 1.00 89.94 86 ILE A C 1
ATOM 691 O O . ILE A 1 86 ? -7.622 -0.415 29.638 1.00 89.94 86 ILE A O 1
ATOM 695 N N . GLN A 1 87 ? -6.848 1.095 31.112 1.00 84.75 87 GLN A N 1
ATOM 696 C CA . GLN A 1 87 ? -7.968 0.959 32.030 1.00 84.75 87 GLN A CA 1
ATOM 697 C C . GLN A 1 87 ? -9.255 1.472 31.373 1.00 84.75 87 GLN A C 1
ATOM 699 O O . GLN A 1 87 ? -9.383 2.652 31.036 1.00 84.75 87 GLN A O 1
ATOM 704 N N . LYS A 1 88 ? -10.215 0.566 31.206 1.00 84.44 88 LYS A N 1
ATOM 705 C CA . LYS A 1 88 ? -11.518 0.841 30.598 1.00 84.44 88 LYS A CA 1
ATOM 706 C C . LYS A 1 88 ? -12.358 1.720 31.528 1.00 84.44 88 LYS A C 1
ATOM 708 O O . LYS A 1 88 ? -12.426 1.449 32.727 1.00 84.44 88 LYS A O 1
ATOM 713 N N . LYS A 1 89 ? -12.996 2.762 30.985 1.00 81.50 89 LYS A N 1
ATOM 714 C CA . LYS A 1 89 ? -13.955 3.600 31.728 1.00 81.50 89 LYS A CA 1
ATOM 715 C C . LYS A 1 89 ? -15.365 3.021 31.630 1.00 81.50 89 LYS A C 1
ATOM 717 O O . LYS A 1 89 ? -16.127 3.099 32.587 1.00 81.50 89 LYS A O 1
ATOM 722 N N . SER A 1 90 ? -15.682 2.427 30.483 1.00 84.81 90 SER A N 1
ATOM 723 C CA . SER A 1 90 ? -16.922 1.712 30.193 1.00 84.81 90 SER A CA 1
ATOM 724 C C . SER A 1 90 ? -16.641 0.268 29.780 1.00 84.81 90 SER A C 1
ATOM 726 O O . SER A 1 90 ? -15.578 -0.046 29.244 1.00 84.81 90 SER A O 1
ATOM 728 N N . THR A 1 91 ? -17.616 -0.619 29.975 1.00 82.62 91 THR A N 1
ATOM 729 C CA . THR A 1 91 ? -17.544 -2.020 29.535 1.00 82.62 91 THR A CA 1
ATOM 730 C C . THR A 1 91 ? -17.395 -2.163 28.022 1.00 82.62 91 THR A C 1
ATOM 732 O O . THR A 1 91 ? -16.821 -3.148 27.573 1.00 82.62 91 THR A O 1
ATOM 735 N N . ASP A 1 92 ? -17.861 -1.180 27.246 1.00 85.19 92 ASP A N 1
ATOM 736 C CA . ASP A 1 92 ? -17.763 -1.163 25.779 1.00 85.19 92 ASP A CA 1
ATOM 737 C C . ASP A 1 92 ? -16.499 -0.459 25.253 1.00 85.19 92 ASP A C 1
ATOM 739 O O . ASP A 1 92 ? -16.328 -0.309 24.037 1.00 85.19 92 ASP A O 1
ATOM 743 N N . ASP A 1 93 ? -15.611 0.014 26.133 1.00 88.69 93 ASP A N 1
ATOM 744 C CA . ASP A 1 93 ? -14.375 0.671 25.709 1.00 88.69 93 ASP A CA 1
ATOM 745 C C . ASP A 1 93 ? -13.401 -0.331 25.088 1.00 88.69 93 ASP A C 1
ATOM 747 O O . ASP A 1 93 ? -13.167 -1.422 25.613 1.00 88.69 93 ASP A O 1
ATOM 751 N N . PHE A 1 94 ? -12.801 0.077 23.965 1.00 91.81 94 PHE A N 1
ATOM 752 C CA . PHE A 1 94 ? -11.830 -0.717 23.203 1.00 91.81 94 PHE A CA 1
ATOM 753 C C . PHE A 1 94 ? -12.342 -2.101 22.766 1.00 91.81 94 PHE A C 1
ATOM 755 O O . PHE A 1 94 ? -11.554 -3.006 22.512 1.00 91.81 94 PHE A O 1
ATOM 762 N N . ILE A 1 95 ? -13.661 -2.260 22.629 1.00 92.62 95 ILE A N 1
ATOM 763 C CA . ILE A 1 95 ? -14.289 -3.448 22.046 1.00 92.62 95 ILE A CA 1
ATOM 764 C C . ILE A 1 95 ? -14.886 -3.076 20.690 1.00 92.62 95 ILE A C 1
ATOM 766 O O . ILE A 1 95 ? -15.644 -2.112 20.569 1.00 92.62 95 ILE A O 1
ATOM 770 N N . ASP A 1 96 ? -14.563 -3.857 19.661 1.00 95.44 96 ASP A N 1
ATOM 771 C CA . ASP A 1 96 ? -15.156 -3.728 18.332 1.00 95.44 96 ASP A CA 1
ATOM 772 C C . ASP A 1 96 ? -15.736 -5.068 17.873 1.00 95.44 96 ASP A C 1
ATOM 774 O O . ASP A 1 96 ? -15.023 -5.959 17.416 1.00 95.44 96 ASP A O 1
ATOM 778 N N . LYS A 1 97 ? -17.061 -5.197 17.987 1.00 95.88 97 LYS A N 1
ATOM 779 C CA . LYS A 1 97 ? -17.800 -6.421 17.639 1.00 95.88 97 LYS A CA 1
ATOM 780 C C . LYS A 1 97 ? -17.768 -6.744 16.140 1.00 95.88 97 LYS A C 1
ATOM 782 O O . LYS A 1 97 ? -18.072 -7.870 15.770 1.00 95.88 97 LYS A O 1
ATOM 787 N N . HIS A 1 98 ? -17.385 -5.788 15.290 1.00 96.81 98 HIS A N 1
ATOM 788 C CA . HIS A 1 98 ? -17.316 -5.968 13.837 1.00 96.81 98 HIS A CA 1
ATOM 789 C C . HIS A 1 98 ? -15.874 -5.840 13.323 1.00 96.81 98 HIS A C 1
ATOM 791 O O . HIS A 1 98 ? -15.648 -5.498 12.164 1.00 96.81 98 HIS A O 1
ATOM 797 N N . VAL A 1 99 ? -14.865 -6.082 14.169 1.00 96.00 99 VAL A N 1
ATOM 798 C CA . VAL A 1 99 ? -13.461 -6.112 13.718 1.00 96.00 99 VAL A CA 1
ATOM 799 C C . VAL A 1 99 ? -13.217 -7.225 12.693 1.00 96.00 99 VAL A C 1
ATOM 801 O O . VAL A 1 99 ? -12.451 -7.035 11.755 1.00 96.00 99 VAL A O 1
ATOM 804 N N . ALA A 1 100 ? -13.932 -8.349 12.813 1.00 96.94 100 ALA A N 1
ATOM 805 C CA . ALA A 1 100 ? -13.855 -9.455 11.863 1.00 96.94 100 ALA A CA 1
ATOM 806 C C . ALA A 1 100 ? -14.281 -9.039 10.445 1.00 96.94 100 ALA A C 1
ATOM 808 O O . ALA A 1 100 ? -13.648 -9.452 9.482 1.00 96.94 100 ALA A O 1
ATOM 809 N N . GLU A 1 101 ? -15.294 -8.175 10.310 1.00 97.88 101 GLU A N 1
ATOM 810 C CA . GLU A 1 101 ? -15.712 -7.630 9.011 1.00 97.88 101 GLU A CA 1
ATOM 811 C C . GLU A 1 101 ? -14.599 -6.786 8.372 1.00 97.88 101 GLU A C 1
ATOM 813 O O . GLU A 1 101 ? -14.348 -6.891 7.174 1.00 97.88 101 GLU A O 1
ATOM 818 N N . LEU A 1 102 ? -13.894 -5.977 9.170 1.00 97.19 102 LEU A N 1
ATOM 819 C CA . LEU A 1 102 ? -12.769 -5.183 8.674 1.00 97.19 102 LEU A CA 1
ATOM 820 C C . LEU A 1 102 ? -11.631 -6.084 8.172 1.00 97.19 102 LEU A C 1
ATOM 822 O O . LEU A 1 102 ? -11.133 -5.880 7.069 1.00 97.19 102 LEU A O 1
ATOM 826 N N . ILE A 1 103 ? -11.257 -7.096 8.963 1.00 96.94 103 ILE A N 1
ATOM 827 C CA . ILE A 1 103 ? -10.221 -8.076 8.601 1.00 96.94 103 ILE A CA 1
ATOM 828 C C . ILE A 1 103 ? -10.629 -8.856 7.348 1.00 96.94 103 ILE A C 1
ATOM 830 O O . ILE A 1 103 ? -9.805 -9.070 6.465 1.00 96.94 103 ILE A O 1
ATOM 834 N N . PHE A 1 104 ? -11.903 -9.232 7.231 1.00 97.75 104 PHE A N 1
ATOM 835 C CA . PHE A 1 104 ? -12.418 -9.940 6.064 1.00 97.75 104 PHE A CA 1
ATOM 836 C C . PHE A 1 104 ? -12.192 -9.150 4.768 1.00 97.75 104 PHE A C 1
ATOM 838 O O . PHE A 1 104 ? -11.604 -9.681 3.831 1.00 97.75 104 PHE A O 1
ATOM 845 N N . TYR A 1 105 ? -12.562 -7.864 4.718 1.00 97.94 105 TYR A N 1
ATOM 846 C CA . TYR A 1 105 ? -12.323 -7.069 3.507 1.00 97.94 105 TYR A CA 1
ATOM 847 C C . TYR A 1 105 ? -10.839 -6.769 3.259 1.00 97.94 105 TYR A C 1
ATOM 849 O O . TYR A 1 105 ? -10.448 -6.579 2.108 1.00 97.94 105 TYR A O 1
ATOM 857 N N . MET A 1 106 ? -9.989 -6.761 4.294 1.00 96.06 106 MET A N 1
ATOM 858 C CA . MET A 1 106 ? -8.537 -6.754 4.080 1.00 96.06 106 MET A CA 1
ATOM 859 C C . MET A 1 106 ? -8.087 -8.025 3.351 1.00 96.06 106 MET A C 1
ATOM 861 O O . MET A 1 106 ? -7.319 -7.934 2.396 1.00 96.06 106 MET A O 1
ATOM 865 N N . GLU A 1 107 ? -8.579 -9.199 3.750 1.00 94.00 107 GLU A N 1
ATOM 866 C CA . GLU A 1 107 ? -8.255 -10.460 3.075 1.00 94.00 107 GLU A CA 1
ATOM 867 C C . GLU A 1 107 ? -8.795 -10.527 1.646 1.00 94.00 107 GLU A C 1
ATOM 869 O O . GLU A 1 107 ? -8.066 -10.965 0.759 1.00 94.00 107 GLU A O 1
ATOM 874 N N . GLU A 1 108 ? -9.999 -10.013 1.388 1.00 95.81 108 GLU A N 1
ATOM 875 C CA . GLU A 1 108 ? -10.553 -9.913 0.030 1.00 95.81 108 GLU A CA 1
ATOM 876 C C . GLU A 1 108 ? -9.662 -9.062 -0.885 1.00 95.81 108 GLU A C 1
ATOM 878 O O . GLU A 1 108 ? -9.289 -9.485 -1.978 1.00 95.81 108 GLU A O 1
ATOM 883 N N . LEU A 1 109 ? -9.230 -7.883 -0.421 1.00 92.25 109 LEU A N 1
ATOM 884 C CA . LEU A 1 109 ? -8.307 -7.034 -1.180 1.00 92.25 109 LEU A CA 1
ATOM 885 C C . LEU A 1 109 ? -6.972 -7.739 -1.460 1.00 92.25 109 LEU A C 1
ATOM 887 O O . LEU A 1 109 ? -6.412 -7.609 -2.550 1.00 92.25 109 LEU A O 1
ATOM 891 N N . ARG A 1 110 ? -6.466 -8.522 -0.502 1.00 88.69 110 ARG A N 1
ATOM 892 C CA . ARG A 1 110 ? -5.248 -9.324 -0.686 1.00 88.69 110 ARG A CA 1
ATOM 893 C C . ARG A 1 110 ? -5.467 -10.469 -1.670 1.00 88.69 110 ARG A C 1
ATOM 895 O O . ARG A 1 110 ? -4.576 -10.761 -2.465 1.00 88.69 110 ARG A O 1
ATOM 902 N N . ALA A 1 111 ? -6.627 -11.117 -1.634 1.00 89.69 111 ALA A N 1
ATOM 903 C CA . ALA A 1 111 ? -7.000 -12.152 -2.589 1.00 89.69 111 ALA A CA 1
ATOM 904 C C . ALA A 1 111 ? -7.067 -11.587 -4.015 1.00 89.69 111 ALA A C 1
ATOM 906 O O . ALA A 1 111 ? -6.533 -12.212 -4.930 1.00 89.69 111 ALA A O 1
ATOM 907 N N . HIS A 1 112 ? -7.608 -10.377 -4.193 1.00 88.88 112 HIS A N 1
ATOM 908 C CA . HIS A 1 112 ? -7.622 -9.689 -5.487 1.00 88.88 112 HIS A CA 1
ATOM 909 C C . HIS A 1 112 ? -6.215 -9.421 -6.020 1.00 88.88 112 HIS A C 1
ATOM 911 O O . HIS A 1 112 ? -5.957 -9.723 -7.182 1.00 88.88 112 HIS A O 1
ATOM 917 N N . ILE A 1 113 ? -5.288 -8.935 -5.183 1.00 87.75 113 ILE A N 1
ATOM 918 C CA . ILE A 1 113 ? -3.886 -8.725 -5.593 1.00 87.75 113 ILE A CA 1
ATOM 919 C C . ILE A 1 113 ? -3.251 -10.041 -6.059 1.00 87.75 113 ILE A C 1
ATOM 921 O O . ILE A 1 113 ? -2.625 -10.073 -7.113 1.00 87.75 113 ILE A O 1
ATOM 925 N N . ARG A 1 114 ? -3.436 -11.140 -5.315 1.00 85.56 114 ARG A N 1
ATOM 926 C CA . ARG A 1 114 ? -2.866 -12.446 -5.694 1.00 85.56 114 ARG A CA 1
ATOM 927 C C . ARG A 1 114 ? -3.475 -12.986 -6.985 1.00 85.56 114 ARG A C 1
ATOM 929 O O . ARG A 1 114 ? -2.758 -13.450 -7.863 1.00 85.56 114 ARG A O 1
ATOM 936 N N . LYS A 1 115 ? -4.803 -12.921 -7.106 1.00 89.94 115 LYS A N 1
ATOM 937 C CA . LYS A 1 115 ? -5.545 -13.476 -8.244 1.00 89.94 115 LYS A CA 1
ATOM 938 C C . LYS A 1 115 ? -5.298 -12.696 -9.533 1.00 89.94 115 LYS A C 1
ATOM 940 O O . LYS A 1 115 ? -5.186 -13.292 -10.598 1.00 89.94 115 LYS A O 1
ATOM 945 N N . TYR A 1 116 ? -5.237 -11.372 -9.439 1.00 90.81 116 TYR A N 1
ATOM 946 C CA . TYR A 1 116 ? -5.116 -10.474 -10.586 1.00 90.81 116 TYR A CA 1
ATOM 947 C C . TYR A 1 116 ? -3.729 -9.826 -10.680 1.00 90.81 116 TYR A C 1
ATOM 949 O O . TYR A 1 116 ? -3.570 -8.824 -11.376 1.00 90.81 116 TYR A O 1
ATOM 957 N N . GLY A 1 117 ? -2.718 -10.417 -10.035 1.00 86.62 117 GLY A N 1
ATOM 958 C CA . GLY A 1 117 ? -1.321 -9.982 -10.102 1.00 86.62 117 GLY A CA 1
ATOM 959 C C . GLY A 1 117 ? -0.867 -9.674 -11.532 1.00 86.62 117 GLY A C 1
ATOM 960 O O . GLY A 1 117 ? -0.470 -8.537 -11.782 1.00 86.62 117 GLY A O 1
ATOM 961 N N . PRO A 1 118 ? -1.050 -10.579 -12.516 1.00 88.50 118 PRO A N 1
ATOM 962 C CA . PRO A 1 118 ? -0.663 -10.325 -13.908 1.00 88.50 118 PRO A CA 1
ATOM 963 C C . PRO A 1 118 ? -1.278 -9.057 -14.529 1.00 88.50 118 PRO A C 1
ATOM 965 O O . PRO A 1 118 ? -0.645 -8.402 -15.356 1.00 88.50 118 PRO A O 1
ATOM 968 N N . VAL A 1 119 ? -2.487 -8.656 -14.113 1.00 90.69 119 VAL A N 1
ATOM 969 C CA . VAL A 1 119 ? -3.130 -7.407 -14.569 1.00 90.69 119 VAL A CA 1
ATOM 970 C C . VAL A 1 119 ? -2.348 -6.191 -14.069 1.00 90.69 119 VAL A C 1
ATOM 972 O O . VAL A 1 119 ? -2.097 -5.255 -14.829 1.00 90.69 119 VAL A O 1
ATOM 975 N N . MET A 1 120 ? -1.931 -6.220 -12.800 1.00 87.81 120 MET A N 1
ATOM 976 C CA . MET A 1 120 ? -1.117 -5.169 -12.185 1.00 87.81 120 MET A CA 1
ATOM 977 C C . MET A 1 120 ? 0.277 -5.130 -12.815 1.00 87.81 120 MET A C 1
ATOM 979 O O . MET A 1 120 ? 0.738 -4.062 -13.213 1.00 87.81 120 MET A O 1
ATOM 983 N N . GLN A 1 121 ? 0.912 -6.294 -12.973 1.00 85.62 121 GLN A N 1
ATOM 984 C CA . GLN A 1 121 ? 2.230 -6.433 -13.593 1.00 85.62 121 GLN A CA 1
ATOM 985 C C . GLN A 1 121 ? 2.245 -5.859 -15.009 1.00 85.62 121 GLN A C 1
ATOM 987 O O . GLN A 1 121 ? 3.078 -5.011 -15.320 1.00 85.62 121 GLN A O 1
ATOM 992 N N . ARG A 1 122 ? 1.275 -6.248 -15.847 1.00 91.44 122 ARG A N 1
ATOM 993 C CA . ARG A 1 122 ? 1.129 -5.734 -17.212 1.00 91.44 122 ARG A CA 1
ATOM 994 C C . ARG A 1 122 ? 1.010 -4.213 -17.229 1.00 91.44 122 ARG A C 1
ATOM 996 O O . ARG A 1 122 ? 1.729 -3.565 -17.985 1.00 91.44 122 ARG A O 1
ATOM 1003 N N . TYR A 1 123 ? 0.134 -3.652 -16.392 1.00 92.25 123 TYR A N 1
ATOM 1004 C CA . TYR A 1 123 ? -0.063 -2.204 -16.308 1.00 92.25 123 TYR A CA 1
ATOM 1005 C C . TYR A 1 123 ? 1.242 -1.478 -15.958 1.00 92.25 123 TYR A C 1
ATOM 1007 O O . TYR A 1 123 ? 1.627 -0.537 -16.650 1.00 92.25 123 TYR A O 1
ATOM 1015 N N . TYR A 1 124 ? 1.948 -1.929 -14.918 1.00 87.94 124 TYR A N 1
ATOM 1016 C CA . TYR A 1 124 ? 3.158 -1.252 -14.453 1.00 87.94 124 TYR A CA 1
ATOM 1017 C C . TYR A 1 124 ? 4.370 -1.481 -15.348 1.00 87.94 124 TYR A C 1
ATOM 1019 O O . TYR A 1 124 ? 5.149 -0.553 -15.516 1.00 87.94 124 TYR A O 1
ATOM 1027 N N . VAL A 1 125 ? 4.500 -2.638 -15.998 1.00 90.00 125 VAL A N 1
ATOM 1028 C CA . VAL A 1 125 ? 5.522 -2.853 -17.034 1.00 90.00 125 VAL A CA 1
ATOM 1029 C C . VAL A 1 125 ? 5.352 -1.853 -18.176 1.00 90.00 125 VAL A C 1
ATOM 1031 O O . VAL A 1 125 ? 6.323 -1.216 -18.571 1.00 90.00 125 VAL A O 1
ATOM 1034 N N . GLN A 1 126 ? 4.122 -1.657 -18.662 1.00 90.88 126 GLN A N 1
ATOM 1035 C CA . GLN A 1 126 ? 3.842 -0.664 -19.706 1.00 90.88 126 GLN A CA 1
ATOM 1036 C C . GLN A 1 126 ? 4.091 0.767 -19.224 1.00 90.88 126 GLN A C 1
ATOM 1038 O O . GLN A 1 126 ? 4.588 1.598 -19.982 1.00 90.88 126 GLN A O 1
ATOM 1043 N N . TYR A 1 127 ? 3.744 1.057 -17.970 1.00 89.62 127 TYR A N 1
ATOM 1044 C CA . TYR A 1 127 ? 3.960 2.371 -17.376 1.00 89.62 127 TYR A CA 1
ATOM 1045 C C . TYR A 1 127 ? 5.459 2.690 -17.251 1.00 89.62 127 TYR A C 1
ATOM 1047 O O . TYR A 1 127 ? 5.903 3.767 -17.649 1.00 89.62 127 TYR A O 1
ATOM 1055 N N . LEU A 1 128 ? 6.248 1.720 -16.783 1.00 88.06 128 LEU A N 1
ATOM 1056 C CA . LEU A 1 128 ? 7.691 1.846 -16.612 1.00 88.06 128 LEU A CA 1
ATOM 1057 C C . LEU A 1 128 ? 8.407 2.023 -17.952 1.00 88.06 128 LEU A C 1
ATOM 1059 O O . LEU A 1 128 ? 9.176 2.968 -18.107 1.00 88.06 128 LEU A O 1
ATOM 1063 N N . SER A 1 129 ? 8.145 1.152 -18.930 1.00 92.12 129 SER A N 1
ATOM 1064 C CA . SER A 1 129 ? 8.852 1.193 -20.216 1.00 92.12 129 SER A CA 1
ATOM 1065 C C . SER A 1 129 ? 8.371 2.310 -21.141 1.00 92.12 129 SER A C 1
ATOM 1067 O O . SER A 1 129 ? 9.164 2.850 -21.910 1.00 92.12 129 SER A O 1
ATOM 1069 N N . GLY A 1 130 ? 7.090 2.685 -21.065 1.00 90.06 130 GLY A N 1
ATOM 1070 C CA . GLY A 1 130 ? 6.483 3.665 -21.966 1.00 90.06 130 GLY A CA 1
ATOM 1071 C C . GLY A 1 130 ? 6.480 5.107 -21.458 1.00 90.06 130 GLY A C 1
ATOM 1072 O O . GLY A 1 130 ? 6.573 6.028 -22.267 1.00 90.06 130 GLY A O 1
ATOM 1073 N N . PHE A 1 131 ? 6.357 5.326 -20.146 1.00 89.69 131 PHE A N 1
ATOM 1074 C CA . PHE A 1 131 ? 6.236 6.668 -19.564 1.00 89.69 131 PHE A CA 1
ATOM 1075 C C . PHE A 1 131 ? 7.433 7.017 -18.680 1.00 89.69 131 PHE A C 1
ATOM 1077 O O . PHE A 1 131 ? 8.140 7.987 -18.966 1.00 89.69 131 PHE A O 1
ATOM 1084 N N . ASP A 1 132 ? 7.704 6.219 -17.643 1.00 86.94 132 ASP A N 1
ATOM 1085 C CA . ASP A 1 132 ? 8.741 6.559 -16.663 1.00 86.94 132 ASP A CA 1
ATOM 1086 C C . ASP A 1 132 ? 10.148 6.531 -17.272 1.00 86.94 132 ASP A C 1
ATOM 1088 O O . ASP A 1 132 ? 10.940 7.435 -17.007 1.00 86.94 132 ASP A O 1
ATOM 1092 N N . ALA A 1 133 ? 10.452 5.555 -18.134 1.00 89.88 133 ALA A N 1
ATOM 1093 C CA . ALA A 1 133 ? 11.735 5.478 -18.831 1.00 89.88 133 ALA A CA 1
ATOM 1094 C C . ALA A 1 133 ? 12.007 6.720 -19.689 1.00 89.88 133 ALA A C 1
ATOM 1096 O O . ALA A 1 133 ? 13.116 7.255 -19.667 1.00 89.88 133 ALA A O 1
ATOM 1097 N N . VAL A 1 134 ? 10.989 7.203 -20.409 1.00 91.38 134 VAL A N 1
ATOM 1098 C CA . VAL A 1 134 ? 11.099 8.370 -21.294 1.00 91.38 134 VAL A CA 1
ATOM 1099 C C . VAL A 1 134 ? 11.381 9.629 -20.480 1.00 91.38 134 VAL A C 1
ATOM 1101 O O . VAL A 1 134 ? 12.341 10.344 -20.768 1.00 91.38 134 VAL A O 1
ATOM 1104 N N . ILE A 1 135 ? 10.592 9.868 -19.428 1.00 88.75 135 ILE A N 1
ATOM 1105 C CA . ILE A 1 135 ? 10.750 11.054 -18.578 1.00 88.75 135 ILE A CA 1
ATOM 1106 C C . ILE A 1 135 ? 12.061 10.993 -17.798 1.00 88.75 135 ILE A C 1
ATOM 1108 O O . ILE A 1 135 ? 12.755 12.005 -17.695 1.00 88.75 135 ILE A O 1
ATOM 1112 N N . LEU A 1 136 ? 12.427 9.830 -17.248 1.00 85.88 136 LEU A N 1
ATOM 1113 C CA . LEU A 1 136 ? 13.687 9.697 -16.526 1.00 85.88 136 LEU A CA 1
ATOM 1114 C C . LEU A 1 136 ? 14.867 9.969 -17.457 1.00 85.88 136 LEU A C 1
ATOM 1116 O O . LEU A 1 136 ? 15.757 10.725 -17.080 1.00 85.88 136 LEU A O 1
ATOM 1120 N N . ASN A 1 137 ? 14.858 9.415 -18.671 1.00 89.12 137 ASN A N 1
ATOM 1121 C CA . ASN A 1 137 ? 15.917 9.667 -19.638 1.00 89.12 137 ASN A CA 1
ATOM 1122 C C . ASN A 1 137 ? 16.013 11.160 -19.984 1.00 89.12 137 ASN A C 1
ATOM 1124 O O . ASN A 1 137 ? 17.097 11.728 -19.908 1.00 89.12 137 ASN A O 1
ATOM 1128 N N . GLU A 1 138 ? 14.891 11.825 -20.274 1.00 88.75 138 GLU A N 1
ATOM 1129 C CA . GLU A 1 138 ? 14.869 13.273 -20.526 1.00 88.75 138 GLU A CA 1
ATOM 1130 C C . GLU A 1 138 ? 15.462 14.066 -19.349 1.00 88.75 138 GLU A C 1
ATOM 1132 O O . GLU A 1 138 ? 16.268 14.977 -19.543 1.00 88.75 138 GLU A O 1
ATOM 1137 N N . LEU A 1 139 ? 15.105 13.711 -18.113 1.00 83.88 139 LEU A N 1
ATOM 1138 C CA . LEU A 1 139 ? 15.639 14.372 -16.924 1.00 83.88 139 LEU A CA 1
ATOM 1139 C C . LEU A 1 139 ? 17.142 14.140 -16.757 1.00 83.88 139 LEU A C 1
ATOM 1141 O O . LEU A 1 139 ? 17.845 15.086 -16.413 1.00 83.88 139 LEU A O 1
ATOM 1145 N N . VAL A 1 140 ? 17.629 12.923 -17.011 1.00 83.31 140 VAL A N 1
ATOM 1146 C CA . VAL A 1 140 ? 19.054 12.570 -16.920 1.00 83.31 140 VAL A CA 1
ATOM 1147 C C . VAL A 1 140 ? 19.873 13.329 -17.964 1.00 83.31 140 VAL A C 1
ATOM 1149 O O . VAL A 1 140 ? 20.908 13.893 -17.618 1.00 83.31 140 VAL A O 1
ATOM 1152 N N . GLN A 1 141 ? 19.391 13.421 -19.207 1.00 84.19 141 GLN A N 1
ATOM 1153 C CA . GLN A 1 141 ? 20.072 14.164 -20.278 1.00 84.19 141 GLN A CA 1
ATOM 1154 C C . GLN A 1 141 ? 20.145 15.675 -20.004 1.00 84.19 141 GLN A C 1
ATOM 1156 O O . GLN A 1 141 ? 21.068 16.346 -20.457 1.00 84.19 141 GLN A O 1
ATOM 1161 N N . ASN A 1 142 ? 19.192 16.217 -19.243 1.00 84.12 142 ASN A N 1
ATOM 1162 C CA . ASN A 1 142 ? 19.150 17.635 -18.882 1.00 84.12 142 ASN A CA 1
ATOM 1163 C C . ASN A 1 142 ? 20.015 17.995 -17.655 1.00 84.12 142 ASN A C 1
ATOM 1165 O O . ASN A 1 142 ? 20.046 19.161 -17.247 1.00 84.12 142 ASN A O 1
ATOM 1169 N N . LEU A 1 143 ? 20.715 17.035 -17.038 1.00 79.56 143 LEU A N 1
ATOM 1170 C CA . LEU A 1 143 ? 21.630 17.312 -15.930 1.00 79.56 143 LEU A CA 1
ATOM 1171 C C . LEU A 1 143 ? 22.944 17.901 -16.458 1.00 79.56 143 LEU A C 1
ATOM 1173 O O . LEU A 1 143 ? 23.691 17.247 -17.176 1.00 79.56 143 LEU A O 1
ATOM 1177 N N . SER A 1 144 ? 23.260 19.134 -16.056 1.00 71.88 144 SER A N 1
ATOM 1178 C CA . SER A 1 144 ? 24.474 19.835 -16.500 1.00 71.88 144 SER A CA 1
ATOM 1179 C C . SER A 1 144 ? 25.772 19.237 -15.948 1.00 71.88 144 SER A C 1
ATOM 1181 O O . SER A 1 144 ? 26.804 19.302 -16.612 1.00 71.88 144 SER A O 1
ATOM 1183 N N . VAL A 1 145 ? 25.741 18.683 -14.731 1.00 75.50 145 VAL A N 1
ATOM 1184 C CA . VAL A 1 145 ? 26.882 18.032 -14.071 1.00 75.50 145 VAL A CA 1
ATOM 1185 C C . VAL A 1 145 ? 26.363 16.882 -13.212 1.00 75.50 145 VAL A C 1
ATOM 1187 O O . VAL A 1 145 ? 25.580 17.104 -12.286 1.00 75.50 145 VAL A O 1
ATOM 1190 N N . CYS A 1 146 ? 26.827 15.668 -13.499 1.00 75.25 146 CYS A N 1
ATOM 1191 C CA . CYS A 1 146 ? 26.528 14.459 -12.739 1.00 75.25 146 CYS A CA 1
ATOM 1192 C C . CYS A 1 146 ? 27.823 13.652 -12.541 1.00 75.25 146 CYS A C 1
ATOM 1194 O O . CYS A 1 146 ? 28.508 13.391 -13.532 1.00 75.25 146 CYS A O 1
ATOM 1196 N N . PRO A 1 147 ? 28.178 13.254 -11.304 1.00 81.81 147 PRO A N 1
ATOM 1197 C CA . PRO A 1 147 ? 29.257 12.301 -11.058 1.00 81.81 147 PRO A CA 1
ATOM 1198 C C . PRO A 1 147 ? 29.073 11.009 -11.866 1.00 81.81 147 PRO A C 1
ATOM 1200 O O . PRO A 1 147 ? 27.943 10.581 -12.112 1.00 81.81 147 PRO A O 1
ATOM 1203 N N . GLU A 1 148 ? 30.183 10.378 -12.249 1.00 82.94 148 GLU A N 1
ATOM 1204 C CA . GLU A 1 148 ? 30.187 9.166 -13.079 1.00 82.94 148 GLU A CA 1
ATOM 1205 C C . GLU A 1 148 ? 29.377 8.028 -12.439 1.00 82.94 148 GLU A C 1
ATOM 1207 O O . GLU A 1 148 ? 28.481 7.483 -13.082 1.00 82.94 148 GLU A O 1
ATOM 1212 N N . ASP A 1 149 ? 29.597 7.756 -11.149 1.00 82.50 149 ASP A N 1
ATOM 1213 C CA . ASP A 1 149 ? 28.872 6.720 -10.400 1.00 82.50 149 ASP A CA 1
ATOM 1214 C C . ASP A 1 149 ? 27.347 6.936 -10.413 1.00 82.50 149 ASP A C 1
ATOM 1216 O O . ASP A 1 149 ? 26.570 5.992 -10.565 1.00 82.50 149 ASP A O 1
ATOM 1220 N N . GLU A 1 150 ? 26.897 8.188 -10.286 1.00 82.75 150 GLU A N 1
ATOM 1221 C CA . GLU A 1 150 ? 25.471 8.531 -10.309 1.00 82.75 150 GLU A CA 1
ATOM 1222 C C . GLU A 1 150 ? 24.884 8.370 -11.718 1.00 82.75 150 GLU A C 1
ATOM 1224 O O . GLU A 1 150 ? 23.777 7.850 -11.882 1.00 82.75 150 GLU A O 1
ATOM 1229 N N . SER A 1 151 ? 25.650 8.759 -12.741 1.00 85.50 151 SER A N 1
ATOM 1230 C CA . SER A 1 151 ? 25.272 8.625 -14.150 1.00 85.50 151 SER A CA 1
ATOM 1231 C C . SER A 1 151 ? 25.130 7.159 -14.570 1.00 85.50 151 SER A C 1
ATOM 1233 O O . SER A 1 151 ? 24.168 6.801 -15.257 1.00 85.50 151 SER A O 1
ATOM 1235 N N . ILE A 1 152 ? 26.031 6.287 -14.098 1.00 89.19 152 ILE A N 1
ATOM 1236 C CA . ILE A 1 152 ? 25.970 4.837 -14.330 1.00 89.19 152 ILE A CA 1
ATOM 1237 C C . ILE A 1 152 ? 24.667 4.263 -13.765 1.00 89.19 152 ILE A C 1
ATOM 1239 O O . ILE A 1 152 ? 23.953 3.548 -14.471 1.00 89.19 152 ILE A O 1
ATOM 1243 N N . ILE A 1 153 ? 24.320 4.609 -12.521 1.00 88.56 153 ILE A N 1
ATOM 1244 C CA . ILE A 1 153 ? 23.094 4.114 -11.885 1.00 88.56 153 ILE A CA 1
ATOM 1245 C C . ILE A 1 153 ? 21.848 4.620 -12.626 1.00 88.56 153 ILE A C 1
ATOM 1247 O O . ILE A 1 153 ? 20.955 3.835 -12.944 1.00 88.56 153 ILE A O 1
ATOM 1251 N N . MET A 1 154 ? 21.782 5.915 -12.943 1.00 86.62 154 MET A N 1
ATOM 1252 C CA . MET A 1 154 ? 20.618 6.484 -13.631 1.00 86.62 154 MET A CA 1
ATOM 1253 C C . MET A 1 154 ? 20.440 5.918 -15.046 1.00 86.62 154 MET A C 1
ATOM 1255 O O . MET A 1 154 ? 19.317 5.617 -15.451 1.00 86.62 154 MET A O 1
ATOM 1259 N N . SER A 1 155 ? 21.536 5.696 -15.773 1.00 89.06 155 SER A N 1
ATOM 1260 C CA . SER A 1 155 ? 21.501 5.043 -17.088 1.00 89.06 155 SER A CA 1
ATOM 1261 C C . SER A 1 155 ? 21.055 3.582 -16.979 1.00 89.06 155 SER A C 1
ATOM 1263 O O . SER A 1 155 ? 20.256 3.113 -17.789 1.00 89.06 155 SER A O 1
ATOM 1265 N N . SER A 1 156 ? 21.505 2.868 -15.940 1.00 92.12 156 SER A N 1
ATOM 1266 C CA . SER A 1 156 ? 21.053 1.506 -15.634 1.00 92.12 156 SER A CA 1
ATOM 1267 C C . SER A 1 156 ? 19.538 1.440 -15.401 1.00 92.12 156 SER A C 1
ATOM 1269 O O . SER A 1 156 ? 18.879 0.522 -15.894 1.00 92.12 156 SER A O 1
ATOM 1271 N N . PHE A 1 157 ? 18.950 2.442 -14.737 1.00 90.19 157 PHE A N 1
ATOM 1272 C CA . PHE A 1 157 ? 17.498 2.518 -14.534 1.00 90.19 157 PHE A CA 1
ATOM 1273 C C . PHE A 1 157 ? 16.740 2.668 -15.848 1.00 90.19 157 PHE A C 1
ATOM 1275 O O . PHE A 1 157 ? 15.798 1.917 -16.093 1.00 90.19 157 PHE A O 1
ATOM 1282 N N . VAL A 1 158 ? 17.163 3.601 -16.706 1.00 91.19 158 VAL A N 1
ATOM 1283 C CA . VAL A 1 158 ? 16.544 3.808 -18.025 1.00 91.19 158 VAL A CA 1
ATOM 1284 C C . VAL A 1 158 ? 16.630 2.533 -18.862 1.00 91.19 158 VAL A C 1
ATOM 1286 O O . VAL A 1 158 ? 15.620 2.098 -19.415 1.00 91.19 158 VAL A O 1
ATOM 1289 N N . ASN A 1 159 ? 17.800 1.890 -18.903 1.00 92.94 159 ASN A N 1
ATOM 1290 C CA . ASN A 1 159 ? 18.004 0.645 -19.645 1.00 92.94 159 ASN A CA 1
ATOM 1291 C C . ASN A 1 159 ? 17.123 -0.492 -19.114 1.00 92.94 159 ASN A C 1
ATOM 1293 O O . ASN A 1 159 ? 16.504 -1.208 -19.900 1.00 92.94 159 ASN A O 1
ATOM 1297 N N . THR A 1 160 ? 17.038 -0.633 -17.788 1.00 91.94 160 THR A N 1
ATOM 1298 C CA . THR A 1 160 ? 16.203 -1.651 -17.140 1.00 91.94 160 THR A CA 1
ATOM 1299 C C . THR A 1 160 ? 14.728 -1.419 -17.434 1.00 91.94 160 THR A C 1
ATOM 1301 O O . THR A 1 160 ? 14.040 -2.358 -17.799 1.00 91.94 160 THR A O 1
ATOM 1304 N N . MET A 1 161 ? 14.228 -0.185 -17.325 1.00 90.88 161 MET A N 1
ATOM 1305 C CA . MET A 1 161 ? 12.817 0.099 -17.597 1.00 90.88 161 MET A CA 1
ATOM 1306 C C . MET A 1 161 ? 12.470 -0.064 -19.078 1.00 90.88 161 MET A C 1
ATOM 1308 O O . MET A 1 161 ? 11.426 -0.620 -19.396 1.00 90.88 161 MET A O 1
ATOM 1312 N N . THR A 1 162 ? 13.344 0.375 -19.987 1.00 93.94 162 THR A N 1
ATOM 1313 C CA . THR A 1 162 ? 13.100 0.300 -21.440 1.00 93.94 162 THR A CA 1
ATOM 1314 C C . THR A 1 162 ? 13.114 -1.140 -21.958 1.00 93.94 162 THR A C 1
ATOM 1316 O O . THR A 1 162 ? 12.452 -1.439 -22.949 1.00 93.94 162 THR A O 1
ATOM 1319 N N . SER A 1 163 ? 13.845 -2.048 -21.302 1.00 93.94 163 SER A N 1
ATOM 1320 C CA . SER A 1 163 ? 13.883 -3.463 -21.687 1.00 93.94 163 SER A CA 1
ATOM 1321 C C . SER A 1 163 ? 12.645 -4.253 -21.245 1.00 93.94 163 SER A C 1
ATOM 1323 O O . SER A 1 163 ? 12.449 -5.372 -21.723 1.00 93.94 163 SER A O 1
ATOM 1325 N N . LEU A 1 164 ? 11.794 -3.680 -20.382 1.00 91.88 164 LEU A N 1
ATOM 1326 C CA . LEU A 1 164 ? 10.564 -4.328 -19.936 1.00 91.88 164 LEU A CA 1
ATOM 1327 C C . LEU A 1 164 ? 9.522 -4.373 -21.053 1.00 91.88 164 LEU A C 1
ATOM 1329 O O . LEU A 1 164 ? 9.227 -3.376 -21.717 1.00 91.88 164 LEU A O 1
ATOM 1333 N N . SER A 1 165 ? 8.883 -5.528 -21.200 1.00 93.62 165 SER A N 1
ATOM 1334 C CA . SER A 1 165 ? 7.822 -5.729 -22.175 1.00 93.62 165 SER A CA 1
ATOM 1335 C C . SER A 1 165 ? 6.680 -6.562 -21.614 1.00 93.62 165 SER A C 1
ATOM 1337 O O . SER A 1 165 ? 6.848 -7.428 -20.760 1.00 93.62 165 SER A O 1
ATOM 1339 N N . VAL A 1 166 ? 5.489 -6.323 -22.156 1.00 93.12 166 VAL A N 1
ATOM 1340 C CA . VAL A 1 166 ? 4.276 -7.075 -21.814 1.00 93.12 166 VAL A CA 1
ATOM 1341 C C . VAL A 1 166 ? 4.438 -8.575 -22.064 1.00 93.12 166 VAL A C 1
ATOM 1343 O O . VAL A 1 166 ? 3.863 -9.373 -21.332 1.00 93.12 166 VAL A O 1
ATOM 1346 N N . LYS A 1 167 ? 5.248 -8.951 -23.059 1.00 94.06 167 LYS A N 1
ATOM 1347 C CA . LYS A 1 167 ? 5.502 -10.349 -23.401 1.00 94.06 167 LYS A CA 1
ATOM 1348 C C . LYS A 1 167 ? 6.093 -11.129 -22.222 1.00 94.06 167 LYS A C 1
ATOM 1350 O O . LYS A 1 167 ? 5.661 -12.239 -21.970 1.00 94.06 167 LYS A O 1
ATOM 1355 N N . GLN A 1 168 ? 6.984 -10.515 -21.445 1.00 89.44 168 GLN A N 1
ATOM 1356 C CA . GLN A 1 168 ? 7.567 -11.138 -20.250 1.00 89.44 168 GLN A CA 1
ATOM 1357 C C . GLN A 1 168 ? 6.500 -11.464 -19.194 1.00 89.44 168 GLN A C 1
ATOM 1359 O O . GLN A 1 168 ? 6.576 -12.481 -18.518 1.00 89.44 168 GLN A O 1
ATOM 1364 N N . VAL A 1 169 ? 5.460 -10.627 -19.077 1.00 88.94 169 VAL A N 1
ATOM 1365 C CA . VAL A 1 169 ? 4.325 -10.886 -18.174 1.00 88.94 169 VAL A CA 1
ATOM 1366 C C . VAL A 1 169 ? 3.453 -12.028 -18.701 1.00 88.94 169 VAL A C 1
ATOM 1368 O O . VAL A 1 169 ? 2.988 -12.853 -17.923 1.00 88.94 169 VAL A O 1
ATOM 1371 N N . GLU A 1 170 ? 3.224 -12.079 -20.015 1.00 90.81 170 GLU A N 1
ATOM 1372 C C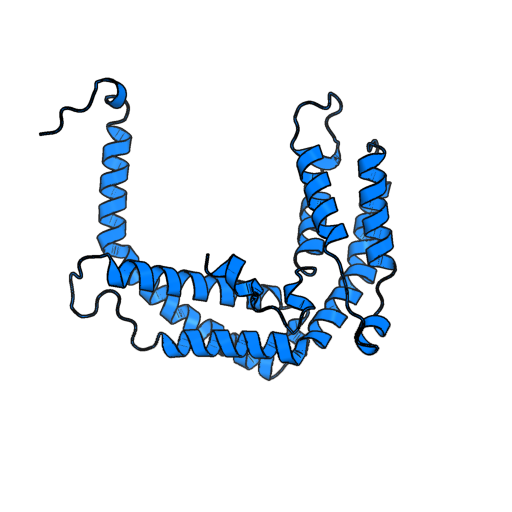A . GLU A 1 170 ? 2.459 -13.153 -20.669 1.00 90.81 170 GLU A CA 1
ATOM 1373 C C . GLU A 1 170 ? 3.182 -14.506 -20.585 1.00 90.81 170 GLU A C 1
ATOM 1375 O O . GLU A 1 170 ? 2.533 -15.528 -20.363 1.00 90.81 170 GLU A O 1
ATOM 1380 N N . ASP A 1 171 ? 4.512 -14.490 -20.693 1.00 91.88 171 ASP A N 1
ATOM 1381 C CA . ASP A 1 171 ? 5.390 -15.657 -20.571 1.00 91.88 171 ASP A CA 1
ATOM 1382 C C . ASP A 1 171 ? 5.586 -16.091 -19.098 1.00 91.88 171 ASP A C 1
ATOM 1384 O O . ASP A 1 171 ? 6.062 -17.196 -18.833 1.00 91.88 171 ASP A O 1
ATOM 1388 N N . GLY A 1 172 ? 5.159 -15.267 -18.131 1.00 84.44 172 GLY A N 1
ATOM 1389 C CA . GLY A 1 172 ? 5.244 -15.564 -16.698 1.00 84.44 172 GLY A CA 1
ATOM 1390 C C . GLY A 1 172 ? 6.647 -15.400 -16.110 1.00 84.44 172 GLY A C 1
ATOM 1391 O O . GLY A 1 172 ? 6.980 -16.071 -15.130 1.00 84.44 172 GLY A O 1
ATOM 1392 N N . ASP A 1 173 ? 7.469 -14.529 -16.699 1.00 86.00 173 ASP A N 1
ATOM 1393 C CA . ASP A 1 173 ? 8.825 -14.257 -16.233 1.00 86.00 173 ASP A CA 1
ATOM 1394 C C . ASP A 1 173 ? 8.825 -13.722 -14.795 1.00 86.00 173 ASP A C 1
ATOM 1396 O O . ASP A 1 173 ? 8.006 -12.887 -14.398 1.00 86.00 173 ASP A O 1
ATOM 1400 N N . MET A 1 174 ? 9.809 -14.162 -14.010 1.00 81.56 174 MET A N 1
ATOM 1401 C CA . MET A 1 174 ? 10.043 -13.603 -12.684 1.00 81.56 174 MET A CA 1
ATOM 1402 C C . MET A 1 174 ? 10.879 -12.331 -12.790 1.00 81.56 174 MET A C 1
ATOM 1404 O O . MET A 1 174 ? 12.044 -12.366 -13.191 1.00 81.56 174 MET A O 1
ATOM 1408 N N . PHE A 1 175 ? 10.296 -11.207 -12.386 1.00 82.50 175 PHE A N 1
ATOM 1409 C CA . PHE A 1 175 ? 10.985 -9.925 -12.367 1.00 82.50 175 PHE A CA 1
ATOM 1410 C C . PHE A 1 175 ? 11.765 -9.735 -11.061 1.00 82.50 175 PHE A C 1
ATOM 1412 O O . PHE A 1 175 ? 11.214 -9.898 -9.974 1.00 82.50 175 PHE A O 1
ATOM 1419 N N . ASP A 1 176 ? 13.031 -9.319 -11.157 1.00 82.31 176 ASP A N 1
ATOM 1420 C CA . ASP A 1 176 ? 13.852 -8.957 -9.998 1.00 82.31 176 ASP A CA 1
ATOM 1421 C C . ASP A 1 176 ? 14.358 -7.517 -10.112 1.00 82.31 176 ASP A C 1
ATOM 1423 O O . ASP A 1 176 ? 15.265 -7.204 -10.881 1.00 82.31 176 ASP A O 1
ATOM 1427 N N . PHE A 1 177 ? 13.784 -6.639 -9.291 1.00 84.19 177 PHE A N 1
ATOM 1428 C CA . PHE A 1 177 ? 14.161 -5.228 -9.218 1.00 84.19 177 PHE A CA 1
ATOM 1429 C C . PHE A 1 177 ? 14.897 -4.870 -7.921 1.00 84.19 177 PHE A C 1
ATOM 1431 O O . PHE A 1 177 ? 15.118 -3.689 -7.643 1.00 84.19 177 PHE A O 1
ATOM 1438 N N . ARG A 1 178 ? 15.315 -5.859 -7.113 1.00 82.56 178 ARG A N 1
ATOM 1439 C CA . ARG A 1 178 ? 16.011 -5.619 -5.833 1.00 82.56 178 ARG A CA 1
ATOM 1440 C C . ARG A 1 178 ? 17.273 -4.781 -6.020 1.00 82.56 178 ARG A C 1
ATOM 1442 O O . ARG A 1 178 ? 17.502 -3.858 -5.240 1.00 82.56 178 ARG A O 1
ATOM 1449 N N . GLY A 1 179 ? 18.045 -5.065 -7.073 1.00 86.12 179 GLY A N 1
ATOM 1450 C CA . GLY A 1 179 ? 19.238 -4.296 -7.441 1.00 86.12 179 GLY A CA 1
ATOM 1451 C C . GLY A 1 179 ? 18.910 -2.833 -7.739 1.00 86.12 179 GLY A C 1
ATOM 1452 O O . GLY A 1 179 ? 19.453 -1.943 -7.092 1.00 86.12 179 GLY A O 1
ATOM 1453 N N . MET A 1 180 ? 17.932 -2.593 -8.617 1.00 85.00 180 MET A N 1
ATOM 1454 C CA . MET A 1 180 ? 17.471 -1.248 -8.981 1.00 85.00 180 MET A CA 1
ATOM 1455 C C . MET A 1 180 ? 16.992 -0.444 -7.758 1.00 85.00 180 MET A C 1
ATOM 1457 O O . MET A 1 180 ? 17.339 0.727 -7.601 1.00 85.00 180 MET A O 1
ATOM 1461 N N . ARG A 1 181 ? 16.245 -1.072 -6.838 1.00 83.81 181 ARG A N 1
ATOM 1462 C CA . ARG A 1 181 ? 15.787 -0.416 -5.599 1.00 83.81 181 ARG A CA 1
ATOM 1463 C C . ARG A 1 181 ? 16.939 -0.104 -4.640 1.00 83.81 181 ARG A C 1
ATOM 1465 O O . ARG A 1 181 ? 16.956 0.968 -4.038 1.00 83.81 181 ARG A O 1
ATOM 1472 N N . LEU A 1 182 ? 17.905 -1.012 -4.501 1.00 86.12 182 LEU A N 1
ATOM 1473 C CA . LEU A 1 182 ? 19.094 -0.777 -3.680 1.00 86.12 182 LEU A CA 1
ATOM 1474 C C . LEU A 1 182 ? 19.957 0.350 -4.255 1.00 86.12 182 LEU A C 1
ATOM 1476 O O . LEU A 1 182 ? 20.432 1.201 -3.505 1.00 86.12 182 LEU A O 1
ATOM 1480 N N . ASP A 1 183 ? 20.124 0.390 -5.571 1.00 87.44 183 ASP A N 1
ATOM 1481 C CA . ASP A 1 183 ? 20.849 1.457 -6.255 1.00 87.44 183 ASP A CA 1
ATOM 1482 C C . ASP A 1 183 ? 20.146 2.809 -6.108 1.00 87.44 183 ASP A C 1
ATOM 1484 O O . ASP A 1 183 ? 20.808 3.834 -5.941 1.00 87.44 183 ASP A O 1
ATOM 1488 N N . TRP A 1 184 ? 18.810 2.825 -6.038 1.00 84.69 184 TRP A N 1
ATOM 1489 C CA . TRP A 1 184 ? 18.077 4.048 -5.720 1.00 84.69 184 TRP A CA 1
ATOM 1490 C C . TRP A 1 184 ? 18.384 4.527 -4.300 1.00 84.69 184 TRP A C 1
ATOM 1492 O O . TRP A 1 184 ? 18.637 5.714 -4.090 1.00 84.69 184 TRP A O 1
ATOM 1502 N N . PHE A 1 185 ? 18.456 3.618 -3.324 1.00 83.06 185 PHE A N 1
ATOM 1503 C CA . PHE A 1 185 ? 18.895 3.976 -1.973 1.00 83.06 185 PHE A CA 1
ATOM 1504 C C . PHE A 1 185 ? 20.346 4.462 -1.930 1.00 83.06 185 PHE A C 1
ATOM 1506 O O . PHE A 1 185 ? 20.638 5.429 -1.227 1.00 83.06 185 PHE A O 1
ATOM 1513 N N . ARG A 1 186 ? 21.253 3.845 -2.697 1.00 85.19 186 ARG A N 1
ATOM 1514 C CA . ARG A 1 186 ? 22.647 4.305 -2.812 1.00 85.19 186 ARG A CA 1
ATOM 1515 C C . ARG A 1 186 ? 22.709 5.731 -3.344 1.00 85.19 186 ARG A C 1
ATOM 1517 O O . ARG A 1 186 ? 23.371 6.559 -2.722 1.00 85.19 186 ARG A O 1
ATOM 1524 N N . LEU A 1 187 ? 21.953 6.035 -4.405 1.00 81.69 187 LEU A N 1
ATOM 1525 C CA . LEU A 1 187 ? 21.803 7.402 -4.896 1.00 81.69 187 LEU A CA 1
ATOM 1526 C C . LEU A 1 187 ? 21.324 8.314 -3.765 1.00 81.69 187 LEU A C 1
ATOM 1528 O O . LEU A 1 187 ? 22.033 9.253 -3.423 1.00 81.69 187 LEU A O 1
ATOM 1532 N N . GLN A 1 188 ? 20.203 8.023 -3.102 1.00 79.44 188 GLN A N 1
ATOM 1533 C CA . GLN A 1 188 ? 19.699 8.869 -2.008 1.00 79.44 188 GLN A CA 1
ATOM 1534 C C . GLN A 1 188 ? 20.751 9.165 -0.922 1.00 79.44 188 GLN A C 1
ATOM 1536 O O . GLN A 1 188 ? 20.842 10.300 -0.452 1.00 79.44 188 GLN A O 1
ATOM 1541 N N . VAL A 1 189 ? 21.571 8.181 -0.538 1.00 78.56 189 VAL A N 1
ATOM 1542 C CA . VAL A 1 189 ? 22.639 8.370 0.458 1.00 78.56 189 VAL A CA 1
ATOM 1543 C C . VAL A 1 189 ? 23.741 9.291 -0.061 1.00 78.56 189 VAL A C 1
ATOM 1545 O O . VAL A 1 189 ? 24.117 10.223 0.655 1.00 78.56 189 VAL A O 1
ATOM 1548 N N . SER A 1 190 ? 24.221 9.079 -1.291 1.00 69.44 190 SER A N 1
ATOM 1549 C CA . SER A 1 190 ? 25.201 9.965 -1.940 1.00 69.44 190 SER A CA 1
ATOM 1550 C C . SER A 1 190 ? 24.692 11.405 -2.002 1.00 69.44 190 SER A C 1
ATOM 1552 O O . SER A 1 190 ? 25.434 12.353 -1.749 1.00 69.44 190 SER A O 1
ATOM 1554 N N . HIS A 1 191 ? 23.384 11.569 -2.206 1.00 64.44 191 HIS A N 1
ATOM 1555 C CA . HIS A 1 191 ? 22.734 12.868 -2.235 1.00 64.44 191 HIS A CA 1
ATOM 1556 C C . HIS A 1 191 ? 22.571 13.481 -0.847 1.00 64.44 191 HIS A C 1
ATOM 1558 O O . HIS A 1 191 ? 22.661 14.688 -0.720 1.00 64.44 191 HIS A O 1
ATOM 1564 N N . CYS A 1 192 ? 22.357 12.726 0.226 1.00 63.53 192 CYS A N 1
ATOM 1565 C CA . CYS A 1 192 ? 22.166 13.308 1.560 1.00 63.53 192 CYS A CA 1
ATOM 1566 C C . CYS A 1 192 ? 23.465 13.836 2.199 1.00 63.53 192 CYS A C 1
ATOM 1568 O O . CYS A 1 192 ? 23.404 14.643 3.129 1.00 63.53 192 CYS A O 1
ATOM 1570 N N . GLN A 1 193 ? 24.643 13.449 1.703 1.00 60.84 193 GLN A N 1
ATOM 1571 C CA . GLN A 1 193 ? 25.923 13.874 2.274 1.00 60.84 193 GLN A CA 1
ATOM 1572 C C . GLN A 1 193 ? 26.278 15.323 1.881 1.00 60.84 193 GLN A C 1
ATOM 1574 O O . GLN A 1 193 ? 26.312 15.705 0.716 1.00 60.84 193 GLN A O 1
ATOM 1579 N N . THR A 1 194 ? 26.552 16.172 2.875 1.00 51.84 194 THR A N 1
ATOM 1580 C CA . THR A 1 194 ? 26.881 17.607 2.708 1.00 51.84 194 THR A CA 1
ATOM 1581 C C . THR A 1 194 ? 28.344 17.854 2.301 1.00 51.84 194 THR A C 1
ATOM 1583 O O . THR A 1 194 ? 28.771 18.999 2.216 1.00 51.84 194 THR A O 1
ATOM 1586 N N . ARG A 1 195 ? 29.146 16.801 2.083 1.00 48.03 195 ARG A N 1
ATOM 1587 C CA . ARG A 1 195 ? 30.605 16.914 1.891 1.00 48.03 195 ARG A CA 1
ATOM 1588 C C . ARG A 1 195 ? 31.091 16.954 0.444 1.00 48.03 195 ARG A C 1
ATOM 1590 O O . ARG A 1 195 ? 32.287 17.141 0.243 1.00 48.03 195 ARG A O 1
ATOM 1597 N N . ALA A 1 196 ? 30.217 16.838 -0.549 1.00 48.25 196 ALA A N 1
ATOM 1598 C CA . ALA A 1 196 ? 30.610 17.154 -1.914 1.00 48.25 196 ALA A CA 1
ATOM 1599 C C . ALA A 1 196 ? 30.569 18.681 -2.080 1.00 48.25 196 ALA A C 1
ATOM 1601 O O . ALA A 1 196 ? 29.498 19.280 -2.104 1.00 48.25 196 ALA A O 1
ATOM 1602 N N . GLY A 1 197 ? 31.738 19.322 -2.193 1.00 46.44 197 GLY A N 1
ATOM 1603 C CA . GLY A 1 197 ? 31.884 20.744 -2.556 1.00 46.44 197 GLY A CA 1
ATOM 1604 C C . GLY A 1 197 ? 31.301 21.105 -3.932 1.00 46.44 197 GLY A C 1
ATOM 1605 O O . GLY A 1 197 ? 31.318 22.264 -4.328 1.00 46.44 197 GLY A O 1
ATOM 1606 N N . TYR A 1 198 ? 30.741 20.118 -4.628 1.00 44.41 198 TYR A N 1
ATOM 1607 C CA . TYR A 1 198 ? 29.801 20.261 -5.721 1.00 44.41 198 TYR A CA 1
ATOM 1608 C C . TYR A 1 198 ? 28.418 19.971 -5.144 1.00 44.41 198 TYR A C 1
ATOM 1610 O O . TYR A 1 198 ? 28.103 18.821 -4.842 1.00 44.41 198 TYR A O 1
ATOM 1618 N N . GLY A 1 199 ? 27.597 21.001 -4.936 1.00 43.94 199 GLY A N 1
ATOM 1619 C CA . GLY A 1 199 ? 26.190 20.786 -4.619 1.00 43.94 199 GLY A CA 1
ATOM 1620 C C . GLY A 1 199 ? 25.576 19.967 -5.748 1.00 43.94 199 GLY A C 1
ATOM 1621 O O . GLY A 1 199 ? 25.377 20.502 -6.835 1.00 43.94 199 GLY A O 1
ATOM 1622 N N . SER A 1 200 ? 25.342 18.671 -5.525 1.00 47.59 200 SER A N 1
ATOM 1623 C CA . SER A 1 200 ? 24.771 17.803 -6.549 1.00 47.59 200 SER A CA 1
ATOM 1624 C C . SER A 1 200 ? 23.442 18.412 -6.992 1.00 47.59 200 SER A C 1
ATOM 1626 O O . SER A 1 200 ? 22.521 18.601 -6.192 1.00 47.59 200 SER A O 1
ATOM 1628 N N . HIS A 1 201 ? 23.352 18.796 -8.268 1.00 50.81 201 HIS A N 1
ATOM 1629 C CA . HIS A 1 201 ? 22.199 19.504 -8.834 1.00 50.81 201 HIS A CA 1
ATOM 1630 C C . HIS A 1 201 ? 20.883 18.713 -8.688 1.00 50.81 201 HIS A C 1
ATOM 1632 O O . HIS A 1 201 ? 19.799 19.287 -8.774 1.00 50.81 201 HIS A O 1
ATOM 1638 N N . ILE A 1 202 ? 20.960 17.419 -8.368 1.00 48.78 202 ILE A N 1
ATOM 1639 C CA . ILE A 1 202 ? 19.817 16.551 -8.087 1.00 48.78 202 ILE A CA 1
ATOM 1640 C C . ILE A 1 202 ? 19.188 16.831 -6.703 1.00 48.78 202 ILE A C 1
ATOM 1642 O O . ILE A 1 202 ? 17.972 16.687 -6.574 1.00 48.78 202 ILE A O 1
ATOM 1646 N N . LYS A 1 203 ? 19.916 17.371 -5.699 1.00 50.38 203 LYS A N 1
ATOM 1647 C CA . LYS A 1 203 ? 19.278 17.960 -4.488 1.00 50.38 203 LYS A CA 1
ATOM 1648 C C . LYS A 1 203 ? 18.273 19.058 -4.854 1.00 50.38 203 LYS A C 1
ATOM 1650 O O . LYS A 1 203 ? 17.268 19.229 -4.169 1.00 50.38 203 LYS A O 1
ATOM 1655 N N . ASN A 1 204 ? 18.538 19.766 -5.953 1.00 49.44 204 ASN A N 1
ATOM 1656 C CA . ASN A 1 204 ? 17.687 20.821 -6.496 1.00 49.44 204 ASN A CA 1
ATOM 1657 C C . ASN A 1 204 ? 16.690 20.316 -7.551 1.00 49.44 204 ASN A C 1
ATOM 1659 O O . ASN A 1 204 ? 15.971 21.126 -8.135 1.00 49.44 204 ASN A O 1
ATOM 1663 N N . SER A 1 205 ? 16.570 18.997 -7.754 1.00 53.94 205 SER A N 1
ATOM 1664 C CA . SER A 1 205 ? 15.546 18.401 -8.615 1.00 53.94 205 SER A CA 1
ATOM 1665 C C . SER A 1 205 ? 14.580 17.516 -7.814 1.00 53.94 205 SER A C 1
ATOM 1667 O O . SER A 1 205 ? 14.614 16.287 -7.909 1.00 53.94 205 SER A O 1
ATOM 1669 N N . PRO A 1 206 ? 13.626 18.119 -7.069 1.00 62.22 206 PRO A N 1
ATOM 1670 C CA . PRO A 1 206 ? 12.543 17.383 -6.411 1.00 62.22 206 PRO A CA 1
ATOM 1671 C C . PRO A 1 206 ? 11.753 16.489 -7.372 1.00 62.22 206 PRO A C 1
ATOM 1673 O O . PRO A 1 206 ? 11.084 15.557 -6.936 1.00 62.22 206 PRO A O 1
ATOM 1676 N N . ARG A 1 207 ? 11.795 16.795 -8.675 1.00 59.31 207 ARG A N 1
ATOM 1677 C CA . ARG A 1 207 ? 11.142 16.028 -9.735 1.00 59.31 207 ARG A CA 1
ATOM 1678 C C . ARG A 1 207 ? 11.778 14.653 -9.928 1.00 59.31 207 ARG A C 1
ATOM 1680 O O . ARG A 1 207 ? 11.027 13.688 -9.956 1.00 59.31 207 ARG A O 1
ATOM 1687 N N . ILE A 1 208 ? 13.110 14.550 -9.969 1.00 58.59 208 ILE A N 1
ATOM 1688 C CA . ILE A 1 208 ? 13.812 13.259 -10.114 1.00 58.59 208 ILE A CA 1
ATOM 1689 C C . ILE A 1 208 ? 13.546 12.378 -8.891 1.00 58.59 208 ILE A C 1
ATOM 1691 O O . ILE A 1 208 ? 13.172 11.220 -9.035 1.00 58.59 208 ILE A O 1
ATOM 1695 N N . THR A 1 209 ? 13.629 12.936 -7.681 1.00 60.66 209 THR A N 1
ATOM 1696 C CA . THR A 1 209 ? 13.352 12.176 -6.452 1.00 60.66 209 THR A CA 1
ATOM 1697 C C . THR A 1 209 ? 11.901 11.712 -6.365 1.00 60.66 209 THR A C 1
ATOM 1699 O O . THR A 1 209 ? 11.640 10.579 -5.966 1.00 60.66 209 THR A O 1
ATOM 1702 N N . LYS A 1 210 ? 10.938 12.560 -6.752 1.00 65.19 210 LYS A N 1
ATOM 1703 C CA . LYS A 1 210 ? 9.519 12.175 -6.785 1.00 65.19 210 LYS A CA 1
ATOM 1704 C C . LYS A 1 210 ? 9.241 11.112 -7.848 1.00 65.19 210 LYS A C 1
ATOM 1706 O O . LYS A 1 210 ? 8.515 10.176 -7.537 1.00 65.19 210 LYS A O 1
ATOM 1711 N N . LEU A 1 211 ? 9.836 11.240 -9.036 1.00 57.66 211 LEU A N 1
ATOM 1712 C CA . LEU A 1 211 ? 9.690 10.276 -10.127 1.00 57.66 211 LEU A CA 1
ATOM 1713 C C . LEU A 1 211 ? 10.312 8.926 -9.761 1.00 57.66 211 LEU A C 1
ATOM 1715 O O . LEU A 1 211 ? 9.669 7.896 -9.889 1.00 57.66 211 LEU A O 1
ATOM 1719 N N . ASN A 1 212 ? 11.523 8.914 -9.209 1.00 58.25 212 ASN A N 1
ATOM 1720 C CA . ASN A 1 212 ? 12.172 7.668 -8.809 1.00 58.25 212 ASN A CA 1
ATOM 1721 C C . ASN A 1 212 ? 11.443 6.999 -7.638 1.00 58.25 212 ASN A C 1
ATOM 1723 O O . ASN A 1 212 ? 11.323 5.779 -7.604 1.00 58.25 212 ASN A O 1
ATOM 1727 N N . ASN A 1 213 ? 10.868 7.774 -6.713 1.00 65.62 213 ASN A N 1
ATOM 1728 C CA . ASN A 1 213 ? 9.983 7.213 -5.696 1.00 65.62 213 ASN A CA 1
ATOM 1729 C C . ASN A 1 213 ? 8.697 6.642 -6.316 1.00 65.62 213 ASN A C 1
ATOM 1731 O O . ASN A 1 213 ? 8.276 5.563 -5.909 1.00 65.62 213 ASN A O 1
ATOM 1735 N N . SER A 1 214 ? 8.094 7.302 -7.313 1.00 59.12 214 SER A N 1
ATOM 1736 C CA . SER A 1 214 ? 6.926 6.758 -8.019 1.00 59.12 214 SER A CA 1
ATOM 1737 C C . SER A 1 214 ? 7.247 5.572 -8.925 1.00 59.12 214 SER A C 1
ATOM 1739 O O . SER A 1 214 ? 6.341 4.794 -9.175 1.00 59.12 214 SER A O 1
ATOM 1741 N N . VAL A 1 215 ? 8.500 5.408 -9.363 1.00 57.97 215 VAL A N 1
ATOM 1742 C CA . VAL A 1 215 ? 9.015 4.232 -10.085 1.00 57.97 215 VAL A CA 1
ATOM 1743 C C . VAL A 1 215 ? 9.260 3.072 -9.124 1.00 57.97 215 VAL A C 1
ATOM 1745 O O . VAL A 1 215 ? 8.915 1.936 -9.417 1.00 57.97 215 VAL A O 1
ATOM 1748 N N . VAL A 1 216 ? 9.808 3.338 -7.936 1.00 58.09 216 VAL A N 1
ATOM 1749 C CA . VAL A 1 216 ? 10.154 2.293 -6.960 1.00 58.09 216 VAL A CA 1
ATOM 1750 C C . VAL A 1 216 ? 8.934 1.749 -6.209 1.00 58.09 216 VAL A C 1
ATOM 1752 O O . VAL A 1 216 ? 8.937 0.581 -5.830 1.00 58.09 216 VAL A O 1
ATOM 1755 N N . ILE A 1 217 ? 7.875 2.544 -6.017 1.00 57.16 217 ILE A N 1
ATOM 1756 C CA . ILE A 1 217 ? 6.631 2.118 -5.342 1.00 57.16 217 ILE A CA 1
ATOM 1757 C C . ILE A 1 217 ? 5.886 0.978 -6.089 1.00 57.16 217 ILE A C 1
ATOM 1759 O O . ILE A 1 217 ? 5.488 0.017 -5.432 1.00 57.16 217 ILE A O 1
ATOM 1763 N N . PRO A 1 218 ? 5.715 1.009 -7.424 1.00 54.31 218 PRO A N 1
ATOM 1764 C CA . PRO A 1 218 ? 5.195 -0.116 -8.205 1.00 54.31 218 PRO A CA 1
ATOM 1765 C C . PRO A 1 218 ? 6.104 -1.344 -8.231 1.00 54.31 218 PRO A C 1
ATOM 1767 O O . PRO A 1 218 ? 5.637 -2.461 -8.422 1.00 54.31 218 PRO A O 1
ATOM 1770 N N . LEU A 1 219 ? 7.409 -1.138 -8.049 1.00 52.03 219 LEU A N 1
ATOM 1771 C CA . LEU A 1 219 ? 8.424 -2.188 -8.082 1.00 52.03 219 LEU A CA 1
ATOM 1772 C C . LEU A 1 219 ? 8.555 -2.931 -6.748 1.00 52.03 219 LEU A C 1
ATOM 1774 O O . LEU A 1 219 ? 9.528 -3.658 -6.566 1.00 52.03 219 LEU A O 1
ATOM 1778 N N . TRP A 1 220 ? 7.653 -2.745 -5.781 1.00 52.88 220 TRP A N 1
ATOM 1779 C CA . TRP A 1 220 ? 7.690 -3.534 -4.548 1.00 52.88 220 TRP A CA 1
ATOM 1780 C C . TRP A 1 220 ? 7.513 -5.018 -4.878 1.00 52.88 220 TRP A C 1
ATOM 1782 O O . TRP A 1 220 ? 6.584 -5.379 -5.595 1.00 52.88 220 TRP A O 1
ATOM 1792 N N . ASP A 1 221 ? 8.368 -5.877 -4.306 1.00 42.91 221 ASP A N 1
ATOM 1793 C CA . ASP A 1 221 ? 8.321 -7.347 -4.470 1.00 42.91 221 ASP A CA 1
ATOM 1794 C C . ASP A 1 221 ? 6.915 -7.922 -4.202 1.00 42.91 221 ASP A C 1
ATOM 1796 O O . ASP A 1 221 ? 6.523 -8.941 -4.757 1.00 42.91 221 ASP A O 1
ATOM 1800 N N . SER A 1 222 ? 6.108 -7.200 -3.421 1.00 42.66 222 SER A N 1
ATOM 1801 C CA . SER A 1 222 ? 4.680 -7.413 -3.178 1.00 42.66 222 SER A CA 1
ATOM 1802 C C . SER A 1 222 ? 3.791 -7.543 -4.422 1.00 42.66 222 SER A C 1
ATOM 1804 O O . SER A 1 222 ? 2.725 -8.143 -4.326 1.00 42.66 222 SER A O 1
ATOM 1806 N N . PHE A 1 223 ? 4.171 -6.942 -5.551 1.00 44.19 223 PHE A N 1
ATOM 1807 C CA . PHE A 1 223 ? 3.412 -7.012 -6.805 1.00 44.19 223 PHE A CA 1
ATOM 1808 C C . PHE A 1 223 ? 3.713 -8.273 -7.622 1.00 44.19 223 PHE A C 1
ATOM 1810 O O . PHE A 1 223 ? 2.904 -8.658 -8.467 1.00 44.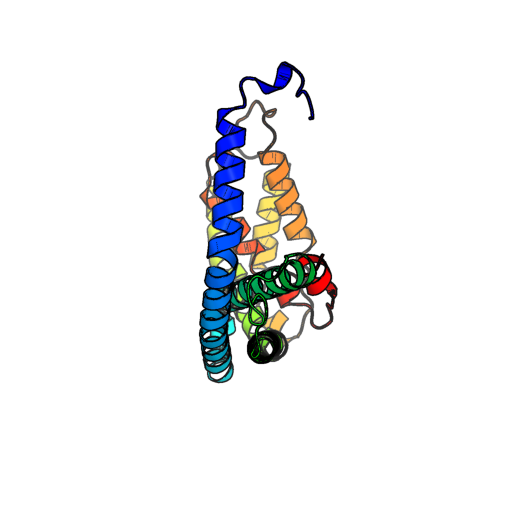19 223 PHE A O 1
ATOM 1817 N N . PHE A 1 224 ? 4.881 -8.886 -7.412 1.00 45.47 224 PHE A N 1
ATOM 1818 C CA . PHE A 1 224 ? 5.430 -9.890 -8.322 1.00 45.47 224 PHE A CA 1
ATOM 1819 C C . PHE A 1 224 ? 5.702 -11.246 -7.677 1.00 45.47 224 PHE A C 1
ATOM 1821 O O . PHE A 1 224 ? 5.829 -12.222 -8.409 1.00 45.47 224 PHE A O 1
ATOM 1828 N N . ASP A 1 225 ? 5.734 -11.334 -6.347 1.00 44.28 225 ASP A N 1
ATOM 1829 C CA . ASP A 1 225 ? 6.001 -12.595 -5.665 1.00 44.28 225 ASP A CA 1
ATOM 1830 C C . ASP A 1 225 ? 4.712 -13.273 -5.146 1.00 44.28 225 ASP A C 1
ATOM 1832 O O . ASP A 1 225 ? 4.040 -12.726 -4.261 1.00 44.28 225 ASP A O 1
ATOM 1836 N N . PRO A 1 226 ? 4.343 -14.458 -5.672 1.00 43.78 226 PRO A N 1
ATOM 1837 C CA . PRO A 1 226 ? 3.178 -15.212 -5.215 1.00 43.78 226 PRO A CA 1
ATOM 1838 C C . PRO A 1 226 ? 3.362 -15.873 -3.834 1.00 43.78 226 PRO A C 1
ATOM 1840 O O . PRO A 1 226 ? 2.357 -16.215 -3.205 1.00 43.78 226 PR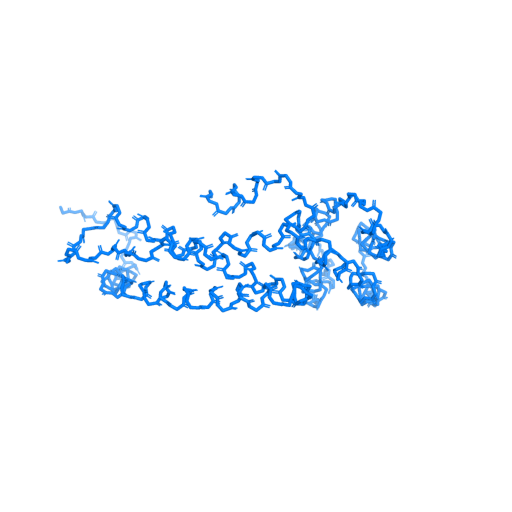O A O 1
ATOM 1843 N N . ASP A 1 227 ? 4.595 -16.011 -3.329 1.00 43.19 227 ASP A N 1
ATOM 1844 C CA . ASP A 1 227 ? 4.932 -16.844 -2.165 1.00 43.19 227 ASP A CA 1
ATOM 1845 C C . ASP A 1 227 ? 5.304 -16.063 -0.889 1.00 43.19 227 ASP A C 1
ATOM 1847 O O . ASP A 1 227 ? 5.447 -16.652 0.193 1.00 43.19 227 ASP A O 1
ATOM 1851 N N . TYR A 1 228 ? 5.414 -14.730 -0.925 1.00 47.06 228 TYR A N 1
ATOM 1852 C CA . TYR A 1 228 ? 5.885 -14.005 0.259 1.00 47.06 228 TYR A CA 1
ATOM 1853 C C . TYR A 1 228 ? 4.829 -13.747 1.349 1.00 47.06 228 TYR A C 1
ATOM 1855 O O . TYR A 1 228 ? 4.159 -12.716 1.424 1.00 47.06 228 TYR A O 1
ATOM 1863 N N . ASN A 1 229 ? 4.901 -14.617 2.361 1.00 39.84 229 ASN A N 1
ATOM 1864 C CA . ASN A 1 229 ? 4.623 -14.356 3.780 1.00 39.84 229 ASN A CA 1
ATOM 1865 C C . ASN A 1 229 ? 5.443 -13.184 4.392 1.00 39.84 229 ASN A C 1
ATOM 1867 O O . ASN A 1 229 ? 5.263 -12.862 5.563 1.00 39.84 229 ASN A O 1
ATOM 1871 N N . LEU A 1 230 ? 6.351 -12.537 3.647 1.00 37.28 230 LEU A N 1
ATOM 1872 C CA . LEU A 1 230 ? 7.282 -11.511 4.151 1.00 37.28 230 LEU A CA 1
ATOM 1873 C C . LEU A 1 230 ? 6.739 -10.077 4.151 1.00 37.28 230 LEU A C 1
ATOM 1875 O O . LEU A 1 230 ? 7.241 -9.258 4.920 1.00 37.28 230 LEU A O 1
ATOM 1879 N N . LEU A 1 231 ? 5.659 -9.789 3.412 1.00 37.44 231 LEU A N 1
ATOM 1880 C CA . LEU A 1 231 ? 4.891 -8.546 3.598 1.00 37.44 231 LEU A CA 1
ATOM 1881 C C . LEU A 1 231 ? 4.431 -8.383 5.055 1.00 37.44 231 LEU A C 1
ATOM 1883 O O . LEU A 1 231 ? 4.252 -7.268 5.529 1.00 37.44 231 LEU A O 1
ATOM 1887 N N . TRP A 1 232 ? 4.295 -9.490 5.787 1.00 37.81 232 TRP A N 1
ATOM 1888 C CA . TRP A 1 232 ? 3.921 -9.476 7.191 1.00 37.81 232 TRP A CA 1
ATOM 1889 C C . TRP A 1 232 ? 5.041 -9.056 8.137 1.00 37.81 232 TRP A C 1
ATOM 1891 O O . TRP A 1 232 ? 4.742 -8.376 9.108 1.00 37.81 232 TRP A O 1
ATOM 1901 N N . LYS A 1 233 ? 6.316 -9.358 7.862 1.00 35.38 233 LYS A N 1
ATOM 1902 C CA . LYS A 1 233 ? 7.410 -8.927 8.756 1.00 35.38 233 LYS A CA 1
ATOM 1903 C C . LYS A 1 233 ? 7.666 -7.425 8.703 1.00 35.38 233 LYS A C 1
ATOM 1905 O O . LYS A 1 233 ? 8.054 -6.850 9.701 1.00 35.38 233 LYS A O 1
ATOM 1910 N N . CYS A 1 234 ? 7.418 -6.768 7.572 1.00 34.28 234 CYS A N 1
ATOM 1911 C CA . CYS A 1 234 ? 7.548 -5.308 7.490 1.00 34.28 234 CYS A CA 1
ATOM 1912 C C . CYS A 1 234 ? 6.273 -4.554 7.898 1.00 34.28 234 CYS A C 1
ATOM 1914 O O . CYS A 1 234 ? 6.310 -3.331 8.021 1.00 34.28 234 CYS A O 1
ATOM 1916 N N . PHE A 1 235 ? 5.139 -5.251 8.060 1.00 33.75 235 PHE A N 1
ATOM 1917 C CA . PHE A 1 235 ? 3.860 -4.630 8.410 1.00 33.75 235 PHE A CA 1
ATOM 1918 C C . PHE A 1 235 ? 3.267 -5.090 9.762 1.00 33.75 235 PHE A C 1
ATOM 1920 O O . PHE A 1 235 ? 2.282 -4.499 10.203 1.00 33.75 235 PHE A O 1
ATOM 1927 N N . LEU A 1 236 ? 3.828 -6.082 10.453 1.00 29.66 236 LEU A N 1
ATOM 1928 C CA . LEU A 1 236 ? 3.414 -6.474 11.811 1.00 29.66 236 LEU A CA 1
ATOM 1929 C C . LEU A 1 236 ? 4.525 -6.357 12.870 1.00 29.66 236 LEU A C 1
ATOM 1931 O O . LEU A 1 236 ? 4.170 -6.297 14.048 1.00 29.66 236 LEU A O 1
ATOM 1935 N N . ASP A 1 237 ? 5.799 -6.243 12.477 1.00 28.03 237 ASP A N 1
ATOM 1936 C CA . ASP A 1 237 ? 6.920 -5.883 13.367 1.00 28.03 237 ASP A CA 1
ATOM 1937 C C . ASP A 1 237 ? 7.300 -4.399 13.194 1.00 28.03 237 ASP A C 1
ATOM 1939 O O . ASP A 1 237 ? 7.641 -3.752 14.214 1.00 28.03 237 ASP A O 1
#

Radius of gyration: 23.7 Å; chains: 1; bounding box: 50×42×69 Å

Sequence (237 aa):
MLKLCPLFSSYNKRLNDIKECKEQALSQAGTMHRERRKFLRSALKELATVLSDQPGLLGPKALFVFMALSFARDEIIWLLRHADNIQKKSTDDFIDKHVAELIFYMEELRAHIRKYGPVMQRYYVQYLSGFDAVILNELVQNLSVCPEDESIIMSSFVNTMTSLSVKQVEDGDMFDFRGMRLDWFRLQVSHCQTRAGYGSHIKNSPRITKLNNSVVIPLWDSFFDPDYNLLWKCFLD

Secondary structure (DSSP, 8-state):
-----GGGGGGHHHHHHHHHHHHHIIIIIHHHHHHHHHHHHHHHHHHHHHHHH-GGGHHHHHHHHHHHHHHHHHHHHHHHHHHHHS--SSTTTT--TTHHHHHHHHHHHHHHHHHTHHHHHHHHHHHIIIIIHHHHHHHHHT-S---HHHHHHHHHHHHHHHT--HHHHHTTPPP--HHHHHHHHHHHHHHH-TT-SS--GGGG-HHHHHHHHHHHTTT-GGGT-SS-GGGGHHHH-

Organism: Oncorhynchus mykiss (NCBI:txid8022)

pLDDT: mean 80.53, std 18.73, range [28.03, 98.56]

InterPro domains:
  IPR019137 Nck-associated protein 1 [PF09735] (10-217)
  IPR019137 Nck-associated protein 1 [PTHR12093] (8-195)

Foldseek 3Di:
DDDDDPVCPVCPVVVVVVVVVVVCCLPPVQVVLVVLLVVLLVVLVVVLVVCVVPVLVCQVCVVVLVVSLQSLLVSVVVLVVCVPPPDDPDPCGSDDPCNVSSVVSNVSSLVSLLVSLLSNVLSLLCCQQPPLLVVLVVVLVPQPDDDPLLNVLSVVSSVVSNPRDNVCSVVLHQDDCVVNVVSLVVVVVVQVDPPPPPNRCVVVVPPNVVSSVVSVVSVPVSSGDSDDPPVCVVSVD